Protein AF-A0A7C4J4S9-F1 (afdb_monomer_lite)

Sequence (249 aa):
MKNKILLNIIVLVLIANTGIYSKEQVKQIIPERIYDDNISYGINYGKAYFQLRKFFKVNLTNSGDDEYIAFYYECTKRCYEPNLYNLVRLYRLNKNKINKIYKIDHVCLLDYNESDIDMKLIKELEKYFGAWNGYFYVYDLNGNGVPELFLYDLGGIGGSFGIYEFNKEKDKFEILFDPSQLSNYAKMLIDKEKKAFIIYEPYEPKGNYPAHVLQYAEVEYKWDDKKKRYERKKLRDGLTYEDVEKINK

Secondary structure (DSSP, 8-state):
----------------------HHHHHHHS-SEEEEEEEETTEEEEEEEEEEEEEEEE-SS--SSEEEEEEEEE--TT-S----EEEEEEEEEETTEEEEEEEE------B----HHHHHHHHHHHHHH-S--SSEEEE-SSSSSSPEEEEEEB-SSSBEEEEEEEETTTTEEEEEE-GGG-SSBS-EEEETTTTEEEEEEEE--SSS--TTS-EEEEEEEEEETTTTEEEEEEEEEEE-HHHHHHTT-

Radius of gyration: 20.77 Å; chains: 1; bounding box: 47×78×50 Å

Foldseek 3Di:
DDDDPPPPPPVPPPPPCPPPDDPVLVCVAPDQKDWDFQAAPNDTPDIFIKGWDDKDFDCQPVPPFTKIKTFIFTDDPPDPDRWFRQWIWIFTDDPSHGPDIATDRAGQPTSDPQAPQAVVQQVQCCVPFNDDPPFWGWAPLQPPPRIWIWGWHRPNLAIFIWIWHQDPVVRHIDTQGHSVVADNWLYKAGDSVQSKIWIFGWDDDPDPDDPPFTWTWTWMFGADPVVRHTDIDTPGIDDGSVNVVPPPD

pLDDT: mean 78.39, std 17.96, range [29.48, 95.69]

Structure (mmCIF, N/CA/C/O backbone):
data_AF-A0A7C4J4S9-F1
#
_entry.id   AF-A0A7C4J4S9-F1
#
loop_
_atom_site.group_PDB
_atom_site.id
_atom_site.type_symbol
_atom_site.label_atom_id
_atom_site.label_alt_id
_atom_site.label_comp_id
_atom_site.label_asym_id
_atom_site.label_entity_id
_atom_site.label_seq_id
_atom_site.pdbx_PDB_ins_code
_atom_site.Cartn_x
_atom_site.Cartn_y
_atom_site.Cartn_z
_atom_site.occupancy
_atom_site.B_iso_or_equiv
_atom_site.auth_seq_id
_atom_site.auth_comp_id
_atom_site.auth_asym_id
_atom_site.auth_atom_id
_atom_site.pdbx_PDB_model_num
ATOM 1 N N . MET A 1 1 ? 1.878 -52.754 7.937 1.00 32.66 1 MET A N 1
ATOM 2 C CA . MET A 1 1 ? 2.314 -51.892 6.808 1.00 32.66 1 MET A CA 1
ATOM 3 C C . MET A 1 1 ? 1.130 -51.752 5.864 1.00 32.66 1 MET A C 1
ATOM 5 O O . MET A 1 1 ? 0.618 -52.778 5.469 1.00 32.66 1 MET A O 1
ATOM 9 N N . LYS A 1 2 ? 0.599 -50.594 5.485 1.00 31.12 2 LYS A N 1
ATOM 10 C CA . LYS A 1 2 ? 1.012 -49.196 5.622 1.00 31.12 2 LYS A CA 1
ATOM 11 C C . LYS A 1 2 ? -0.264 -48.340 5.633 1.00 31.12 2 LYS A C 1
ATOM 13 O O . LYS A 1 2 ? -1.184 -48.595 4.865 1.00 31.12 2 LYS A O 1
ATOM 18 N N . ASN A 1 3 ? -0.242 -47.327 6.490 1.00 36.34 3 ASN A N 1
ATOM 19 C CA . ASN A 1 3 ? -1.125 -46.168 6.545 1.00 36.34 3 ASN A CA 1
ATOM 20 C C . ASN A 1 3 ? -1.565 -45.672 5.165 1.00 36.34 3 ASN A C 1
ATOM 22 O O . ASN A 1 3 ? -0.703 -45.370 4.346 1.00 36.34 3 ASN A O 1
ATOM 26 N N . LYS A 1 4 ? -2.865 -45.438 4.989 1.00 30.72 4 LYS A N 1
ATOM 27 C CA . LYS A 1 4 ? -3.382 -44.241 4.311 1.00 30.72 4 LYS A CA 1
ATOM 28 C C . LYS A 1 4 ? -4.694 -43.849 4.983 1.00 30.72 4 LYS A C 1
ATOM 30 O O . LYS A 1 4 ? -5.782 -44.116 4.490 1.00 30.72 4 LYS A O 1
ATOM 35 N N . ILE A 1 5 ? -4.548 -43.224 6.151 1.00 38.16 5 ILE A N 1
ATOM 36 C CA . ILE A 1 5 ? -5.537 -42.282 6.665 1.00 38.16 5 ILE A CA 1
ATOM 37 C C . ILE A 1 5 ? -5.574 -41.171 5.617 1.00 38.16 5 ILE A C 1
ATOM 39 O O . ILE A 1 5 ? -4.667 -40.342 5.547 1.00 38.16 5 ILE A O 1
ATOM 43 N N . LEU A 1 6 ? -6.566 -41.223 4.734 1.00 33.56 6 LEU A N 1
ATOM 44 C CA . LEU A 1 6 ? -6.918 -40.084 3.910 1.00 33.56 6 LEU A CA 1
ATOM 45 C C . LEU A 1 6 ? -7.551 -39.088 4.884 1.00 33.56 6 LEU A C 1
ATOM 47 O O . LEU A 1 6 ? -8.746 -39.143 5.167 1.00 33.56 6 LEU A O 1
ATOM 51 N N . LEU A 1 7 ? -6.704 -38.245 5.481 1.00 32.38 7 LEU A N 1
ATOM 52 C CA . LEU A 1 7 ? -7.124 -36.986 6.073 1.00 32.38 7 LEU A CA 1
ATOM 53 C C . LEU A 1 7 ? -7.743 -36.195 4.917 1.00 32.38 7 LEU A C 1
ATOM 55 O O . LEU A 1 7 ? -7.072 -35.431 4.228 1.00 32.38 7 LEU A O 1
ATOM 59 N N . ASN A 1 8 ? -9.032 -36.418 4.673 1.00 31.27 8 ASN A N 1
ATOM 60 C CA . ASN A 1 8 ? -9.879 -35.397 4.098 1.00 31.27 8 ASN A CA 1
ATOM 61 C C . ASN A 1 8 ? -9.871 -34.267 5.125 1.00 31.27 8 ASN A C 1
ATOM 63 O O . ASN A 1 8 ? -10.720 -34.201 6.012 1.00 31.27 8 ASN A O 1
ATOM 67 N N . ILE A 1 9 ? -8.862 -33.402 5.015 1.00 34.06 9 ILE A N 1
ATOM 68 C CA . ILE A 1 9 ? -8.943 -32.020 5.458 1.00 34.06 9 ILE A CA 1
ATOM 69 C C . ILE A 1 9 ? -10.028 -31.420 4.568 1.00 34.06 9 ILE A C 1
ATOM 71 O O . ILE A 1 9 ? -9.777 -30.770 3.559 1.00 34.06 9 ILE A O 1
ATOM 75 N N . ILE A 1 10 ? -11.277 -31.715 4.929 1.00 29.61 10 ILE A N 1
ATOM 76 C CA . ILE A 1 10 ? -12.353 -30.763 4.778 1.00 29.61 10 ILE A CA 1
ATOM 77 C C . ILE A 1 10 ? -11.798 -29.560 5.521 1.00 29.61 10 ILE A C 1
ATOM 79 O O . ILE A 1 10 ? -11.712 -29.562 6.750 1.00 29.61 10 ILE A O 1
ATOM 83 N N . VAL A 1 11 ? -11.319 -28.580 4.758 1.00 31.52 11 VAL A N 1
ATOM 84 C CA . VAL A 1 11 ? -11.221 -27.208 5.225 1.00 31.52 11 VAL A CA 1
ATOM 85 C C . VAL A 1 11 ? -12.662 -26.844 5.551 1.00 31.52 11 VAL A C 1
ATOM 87 O O . VAL A 1 11 ? -13.399 -26.289 4.742 1.00 31.52 11 VAL A O 1
ATOM 90 N N . LEU A 1 12 ? -13.100 -27.257 6.743 1.00 29.64 12 LEU A N 1
ATOM 91 C CA . LEU A 1 12 ? -14.087 -26.537 7.498 1.00 29.64 12 LEU A CA 1
ATOM 92 C C . LEU A 1 12 ? -13.438 -25.171 7.619 1.00 29.64 12 LEU A C 1
ATOM 94 O O . LEU A 1 12 ? -12.594 -24.929 8.481 1.00 29.64 12 LEU A O 1
ATOM 98 N N . VAL A 1 13 ? -13.809 -24.297 6.687 1.00 33.19 13 VAL A N 1
ATOM 99 C CA . VAL A 1 13 ? -13.977 -22.892 6.984 1.00 33.19 13 VAL A CA 1
ATOM 100 C C . VAL A 1 13 ? -14.897 -22.910 8.194 1.00 33.19 13 VAL A C 1
ATOM 102 O O . VAL A 1 13 ? -16.120 -22.972 8.083 1.00 33.19 13 VAL A O 1
ATOM 105 N N . LEU A 1 14 ? -14.282 -23.003 9.372 1.00 29.48 14 LEU A N 1
ATOM 106 C CA . LEU A 1 14 ? -14.863 -22.552 10.606 1.00 29.48 14 LEU A CA 1
ATOM 107 C C . LEU A 1 14 ? -15.177 -21.100 10.297 1.00 29.48 14 LEU A C 1
ATOM 109 O O . LEU A 1 14 ? -14.334 -20.213 10.417 1.00 29.48 14 LEU A O 1
ATOM 113 N N . ILE A 1 15 ? -16.415 -20.887 9.859 1.00 36.72 15 ILE A N 1
ATOM 114 C CA . ILE A 1 15 ? -17.175 -19.691 10.145 1.00 36.72 15 ILE A CA 1
ATOM 115 C C . ILE A 1 15 ? -17.239 -19.688 11.673 1.00 36.72 15 ILE A C 1
ATOM 117 O O . ILE A 1 15 ? -18.221 -20.084 12.297 1.00 36.72 15 ILE A O 1
ATOM 121 N N . ALA A 1 16 ? -16.105 -19.344 12.292 1.00 31.17 16 ALA A N 1
ATOM 122 C CA . ALA A 1 16 ? -16.097 -18.818 13.625 1.00 31.17 16 ALA A CA 1
ATOM 123 C C . ALA A 1 16 ? -17.114 -17.693 13.562 1.00 31.17 16 ALA A C 1
ATOM 125 O O . ALA A 1 16 ? -17.142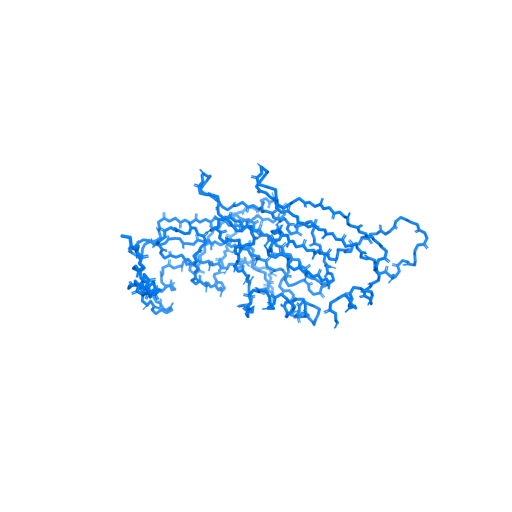 -16.925 12.601 1.00 31.17 16 ALA A O 1
ATOM 126 N N . ASN A 1 17 ? -17.997 -17.708 14.542 1.00 32.06 17 ASN A N 1
ATOM 127 C CA . ASN A 1 17 ? -19.091 -16.790 14.752 1.00 32.06 17 ASN A CA 1
ATOM 128 C C . ASN A 1 17 ? -18.524 -15.362 14.905 1.00 32.06 17 ASN A C 1
ATOM 130 O O . ASN A 1 17 ? -18.502 -14.800 15.995 1.00 32.06 17 ASN A O 1
ATOM 134 N N . THR A 1 18 ? -17.965 -14.793 13.836 1.00 36.94 18 THR A N 1
ATOM 135 C CA . THR A 1 18 ? -17.643 -13.383 13.737 1.00 36.94 18 THR A CA 1
ATOM 136 C C . THR A 1 18 ? -19.002 -12.736 13.775 1.00 36.94 18 THR A C 1
ATOM 138 O O . THR A 1 18 ? -19.803 -12.995 12.874 1.00 36.94 18 THR A O 1
ATOM 141 N N . GLY A 1 19 ? -19.299 -11.982 14.832 1.00 40.31 19 GLY A N 1
ATOM 142 C CA . GLY A 1 19 ? -20.523 -11.199 14.881 1.00 40.31 19 GLY A CA 1
ATOM 143 C C . GLY A 1 19 ? -20.655 -10.491 13.539 1.00 40.31 19 GLY A C 1
ATOM 144 O O . GLY A 1 19 ? -19.786 -9.705 13.161 1.00 40.31 19 GLY A O 1
ATOM 145 N N . ILE A 1 20 ? -21.660 -10.870 12.751 1.00 44.59 20 ILE A N 1
ATOM 146 C CA . ILE A 1 20 ? -21.964 -10.170 11.512 1.00 44.59 20 ILE A CA 1
ATOM 147 C C . ILE A 1 20 ? -22.570 -8.860 11.992 1.00 44.59 20 ILE A C 1
ATOM 149 O O . ILE A 1 20 ? -23.764 -8.774 12.270 1.00 44.59 20 ILE A O 1
ATOM 153 N N . TYR A 1 21 ? -21.711 -7.870 12.224 1.00 59.75 21 TYR A N 1
ATOM 154 C CA . TYR A 1 21 ? -22.162 -6.552 12.623 1.00 59.75 21 TYR A CA 1
ATOM 155 C C . TYR A 1 21 ? -22.887 -5.923 11.450 1.00 59.75 21 TYR A C 1
ATOM 157 O O . TYR A 1 21 ? -22.432 -5.972 10.303 1.00 59.75 21 TYR A O 1
ATOM 165 N N . SER A 1 22 ? -23.992 -5.262 11.765 1.00 58.56 22 SER A N 1
ATOM 166 C CA . SER A 1 22 ? -24.538 -4.277 10.845 1.00 58.56 22 SER A CA 1
ATOM 167 C C . SER A 1 22 ? -23.516 -3.150 10.658 1.00 58.56 22 SER A C 1
ATOM 169 O O . SER A 1 22 ? -22.764 -2.795 11.575 1.00 58.56 22 SER A O 1
ATOM 171 N N . LYS A 1 23 ? -23.482 -2.565 9.461 1.00 64.94 23 LYS A N 1
ATOM 172 C CA . LYS A 1 23 ? -22.622 -1.417 9.140 1.00 64.94 23 LYS A CA 1
ATOM 173 C C . LYS A 1 23 ? -22.847 -0.262 10.127 1.00 64.94 23 LYS A C 1
ATOM 175 O O . LYS A 1 23 ? -21.924 0.491 10.423 1.00 64.94 23 LYS A O 1
ATOM 180 N N . GLU A 1 24 ? -24.061 -0.154 10.654 1.00 70.38 24 GLU A N 1
ATOM 181 C CA . GLU A 1 24 ? -24.523 0.823 11.634 1.00 70.38 24 GLU A CA 1
ATOM 182 C C . GLU A 1 24 ? -23.843 0.645 12.998 1.00 70.38 24 GLU A C 1
ATOM 184 O O . GLU A 1 24 ? -23.406 1.629 13.588 1.00 70.38 24 GLU A O 1
ATOM 189 N N . GLN A 1 25 ? -23.682 -0.590 13.481 1.00 66.31 25 GLN A N 1
ATOM 190 C CA . GLN A 1 25 ? -22.991 -0.861 14.748 1.00 66.31 25 GLN A CA 1
ATOM 191 C C . GLN A 1 25 ? -21.495 -0.553 14.659 1.00 66.31 25 GLN A C 1
ATOM 193 O O . GLN A 1 25 ? -20.928 0.028 15.580 1.00 66.31 25 GLN A O 1
ATOM 198 N N . VAL A 1 26 ? -20.850 -0.884 13.537 1.00 67.44 26 VAL A N 1
ATOM 199 C CA . VAL A 1 26 ? -19.421 -0.582 13.349 1.00 67.44 26 VAL A CA 1
ATOM 200 C C . VAL A 1 26 ? -19.182 0.927 13.279 1.00 67.44 26 VAL A C 1
ATOM 202 O O . VAL A 1 26 ? -18.228 1.417 13.880 1.00 67.44 26 VAL A O 1
ATOM 205 N N . LYS A 1 27 ? -20.079 1.680 12.626 1.00 69.31 27 LYS A N 1
ATOM 206 C CA . LYS A 1 27 ? -20.037 3.153 12.603 1.00 69.31 27 LYS A CA 1
ATOM 207 C C . LYS A 1 27 ? -20.113 3.784 13.994 1.00 69.31 27 LYS A C 1
ATOM 209 O O . LYS A 1 27 ? -19.555 4.851 14.194 1.00 69.31 27 LYS A O 1
ATOM 214 N N . GLN A 1 28 ? -20.788 3.144 14.948 1.00 72.94 28 GLN A N 1
ATOM 215 C CA . GLN A 1 28 ? -20.844 3.640 16.326 1.00 72.94 28 GLN A CA 1
ATOM 216 C C . GLN A 1 28 ? -19.532 3.411 17.089 1.00 72.94 28 GLN A C 1
ATOM 218 O O . GLN A 1 28 ? -19.270 4.111 18.063 1.00 72.94 28 GLN A O 1
ATOM 223 N N . ILE A 1 29 ? -18.717 2.437 16.668 1.00 83.69 29 ILE A N 1
ATOM 224 C CA . ILE A 1 29 ? -17.452 2.100 17.332 1.00 83.69 29 ILE A CA 1
ATOM 225 C C . ILE A 1 29 ? -16.281 2.857 16.701 1.00 83.69 29 ILE A C 1
ATOM 227 O O . ILE A 1 29 ? -15.455 3.413 17.424 1.00 83.69 29 ILE A O 1
ATOM 231 N N . ILE A 1 30 ? -16.191 2.881 15.368 1.00 89.25 30 ILE A N 1
ATOM 232 C CA . ILE A 1 30 ? -15.138 3.615 14.657 1.00 89.25 30 ILE A CA 1
ATOM 233 C C . ILE A 1 30 ? -15.458 5.112 14.736 1.00 89.25 30 ILE A C 1
ATOM 235 O O . ILE A 1 30 ? -16.516 5.519 14.259 1.00 89.25 30 ILE A O 1
ATOM 239 N N . PRO A 1 31 ? -14.564 5.953 15.288 1.00 90.12 31 PRO A N 1
ATOM 240 C CA . PRO A 1 31 ? -14.841 7.375 15.420 1.00 90.12 31 PRO A CA 1
ATOM 241 C C . PRO A 1 31 ? -15.090 8.015 14.055 1.00 90.12 31 PRO A C 1
ATOM 243 O O . PRO A 1 31 ? -14.226 7.969 13.179 1.00 90.12 31 PRO A O 1
ATOM 246 N N . GLU A 1 32 ? -16.234 8.676 13.884 1.00 89.94 32 GLU A N 1
ATOM 247 C CA . GLU A 1 32 ? -16.518 9.450 12.666 1.00 89.94 32 GLU A CA 1
ATOM 248 C C . GLU A 1 32 ? -15.603 10.676 12.530 1.00 89.94 32 GLU A C 1
ATOM 250 O O . GLU A 1 32 ? -15.471 11.255 11.453 1.00 89.94 32 GLU A O 1
ATOM 255 N N . ARG A 1 33 ? -15.005 11.106 13.645 1.00 89.88 33 ARG A N 1
ATOM 256 C CA . ARG A 1 33 ? -14.302 12.376 13.808 1.00 89.88 33 ARG A CA 1
ATOM 257 C C . ARG A 1 33 ? -13.142 12.204 14.778 1.00 89.88 33 ARG A C 1
ATOM 259 O O . ARG A 1 33 ? -13.353 11.687 15.874 1.00 89.88 33 ARG A O 1
ATOM 266 N N . ILE A 1 34 ? -11.952 12.662 14.402 1.00 89.19 34 ILE A N 1
ATOM 267 C CA . ILE A 1 34 ? -10.750 12.595 15.246 1.00 89.19 34 ILE A CA 1
ATOM 268 C C . ILE A 1 34 ? -9.920 13.878 15.145 1.00 89.19 34 ILE A C 1
ATOM 270 O O . ILE A 1 34 ? -9.998 14.609 14.159 1.00 89.19 34 ILE A O 1
ATOM 274 N N . TYR A 1 35 ? -9.115 14.133 16.175 1.00 86.62 35 TYR A N 1
ATOM 275 C CA . TYR A 1 35 ? -8.048 15.131 16.153 1.00 86.62 35 TYR A CA 1
ATOM 276 C C . TYR A 1 35 ? -6.711 14.408 16.210 1.00 86.62 35 TYR A C 1
ATOM 278 O O . TYR A 1 35 ? -6.498 13.583 17.099 1.00 86.62 35 TYR A O 1
ATOM 286 N N . ASP A 1 36 ? -5.816 14.719 15.283 1.00 85.56 36 ASP A N 1
ATOM 287 C CA . ASP A 1 36 ? -4.518 14.055 15.188 1.00 85.56 36 ASP A CA 1
ATOM 288 C C . ASP A 1 36 ? -3.449 15.015 14.661 1.00 85.56 36 ASP A C 1
ATOM 290 O O . ASP A 1 36 ? -3.761 16.133 14.249 1.00 85.56 36 ASP A O 1
ATOM 294 N N . ASP A 1 37 ? -2.185 14.603 14.719 1.00 78.62 37 ASP A N 1
ATOM 295 C CA . ASP A 1 37 ? -1.102 15.351 14.086 1.00 78.62 37 ASP A CA 1
ATOM 296 C C . ASP A 1 37 ? -1.271 15.312 12.565 1.00 78.62 37 ASP A C 1
ATOM 298 O O . ASP A 1 37 ? -1.356 14.238 11.960 1.00 78.62 37 ASP A O 1
ATOM 302 N N . ASN A 1 38 ? -1.296 16.493 11.952 1.00 72.69 38 ASN A N 1
ATOM 303 C CA . ASN A 1 38 ? -1.203 16.651 10.515 1.00 72.69 38 ASN A CA 1
ATOM 304 C C . ASN A 1 38 ? 0.255 16.483 10.108 1.00 72.69 38 ASN A C 1
ATOM 306 O O . ASN A 1 38 ? 1.065 17.399 10.255 1.00 72.69 38 ASN A O 1
ATOM 310 N N . ILE A 1 39 ? 0.583 15.287 9.631 1.00 68.44 39 ILE A N 1
ATOM 311 C CA . ILE A 1 39 ? 1.908 14.981 9.114 1.00 68.44 39 ILE A CA 1
ATOM 312 C C . ILE A 1 39 ? 1.796 14.802 7.608 1.00 68.44 39 ILE A C 1
ATOM 314 O O . ILE A 1 39 ? 1.148 13.866 7.150 1.00 68.44 39 ILE A O 1
ATOM 318 N N . SER A 1 40 ? 2.470 15.669 6.859 1.00 63.38 40 SER A N 1
ATOM 319 C CA . SER A 1 40 ? 2.596 15.562 5.407 1.00 63.38 40 SER A CA 1
ATOM 320 C C . SER A 1 40 ? 4.074 15.627 5.037 1.00 63.38 40 SER A C 1
ATOM 322 O O . SER A 1 40 ? 4.807 16.464 5.561 1.00 63.38 40 SER A O 1
ATOM 324 N N . TYR A 1 41 ? 4.546 14.685 4.216 1.00 58.88 41 TYR A N 1
ATOM 325 C CA . TYR A 1 41 ? 5.967 14.527 3.856 1.00 58.88 41 TYR A CA 1
ATOM 326 C C . TYR A 1 41 ? 6.930 14.475 5.060 1.00 58.88 41 TYR A C 1
ATOM 328 O O . TYR A 1 41 ? 8.037 15.008 5.018 1.00 58.88 41 TYR A O 1
ATOM 336 N N . GLY A 1 42 ? 6.499 13.872 6.174 1.00 60.62 42 GLY A N 1
ATOM 337 C CA . GLY A 1 42 ? 7.288 13.819 7.412 1.00 60.62 42 GLY A CA 1
ATOM 338 C C . GLY A 1 42 ? 7.360 15.141 8.192 1.00 60.62 42 GLY A C 1
ATOM 339 O O . GLY A 1 42 ? 8.021 15.198 9.227 1.00 60.62 42 GLY A O 1
ATOM 340 N N . ILE A 1 43 ? 6.661 16.187 7.746 1.00 61.72 43 ILE A N 1
ATOM 341 C CA . ILE A 1 43 ? 6.578 17.490 8.412 1.00 61.72 43 ILE A CA 1
ATOM 342 C C . ILE A 1 43 ? 5.293 17.545 9.239 1.00 61.72 43 ILE A C 1
ATOM 344 O O . ILE A 1 43 ? 4.208 17.304 8.718 1.00 61.72 43 ILE A O 1
ATOM 348 N N . ASN A 1 44 ? 5.410 17.874 10.529 1.00 71.50 44 ASN A N 1
ATOM 349 C CA . ASN A 1 44 ? 4.265 18.069 11.419 1.00 71.50 44 ASN A CA 1
ATOM 350 C C . ASN A 1 44 ? 3.766 19.523 11.338 1.00 71.50 44 ASN A C 1
ATOM 352 O O . ASN A 1 44 ? 4.450 20.444 11.783 1.00 71.50 44 ASN A O 1
ATOM 356 N N . TYR A 1 45 ? 2.562 19.714 10.804 1.00 71.00 45 TYR A N 1
ATOM 357 C CA . TYR A 1 45 ? 1.877 21.005 10.684 1.00 71.00 45 TYR A CA 1
ATOM 358 C C . TYR A 1 45 ? 0.996 21.340 11.903 1.00 71.00 45 TYR A C 1
ATOM 360 O O . TYR A 1 45 ? 0.267 22.332 11.900 1.00 71.00 45 TYR A O 1
ATOM 368 N N . GLY A 1 46 ? 1.072 20.536 12.966 1.00 77.31 46 GLY A N 1
ATOM 369 C CA . GLY A 1 46 ? 0.303 20.676 14.197 1.00 77.31 46 GLY A CA 1
ATOM 370 C C . GLY A 1 46 ? -0.922 19.765 14.234 1.00 77.31 46 GLY A C 1
ATOM 371 O O . GLY A 1 46 ? -1.040 18.814 13.468 1.00 77.31 46 GLY A O 1
ATOM 372 N N . LYS A 1 47 ? -1.853 20.041 15.153 1.00 82.94 47 LYS A N 1
ATOM 373 C CA . LYS A 1 47 ? -3.098 19.272 15.262 1.00 82.94 47 LYS A CA 1
ATOM 374 C C . LYS A 1 47 ? -4.095 19.708 14.195 1.00 82.94 47 LYS A C 1
ATOM 376 O O . LYS A 1 47 ? -4.431 20.888 14.112 1.00 82.94 47 LYS A O 1
ATOM 381 N N . ALA A 1 48 ? -4.628 18.743 13.457 1.00 81.06 48 ALA A N 1
ATOM 382 C CA . ALA A 1 48 ? -5.736 18.946 12.540 1.00 81.06 48 ALA A CA 1
ATOM 383 C C . ALA A 1 48 ? -6.941 18.091 12.920 1.00 81.06 48 ALA A C 1
ATOM 385 O O . ALA A 1 48 ? -6.876 17.158 13.727 1.00 81.06 48 ALA A O 1
ATOM 386 N N . TYR A 1 49 ? -8.069 18.476 12.342 1.00 85.75 49 TYR A N 1
ATOM 387 C CA . TYR A 1 49 ? -9.339 17.799 12.485 1.00 85.75 49 TYR A CA 1
ATOM 388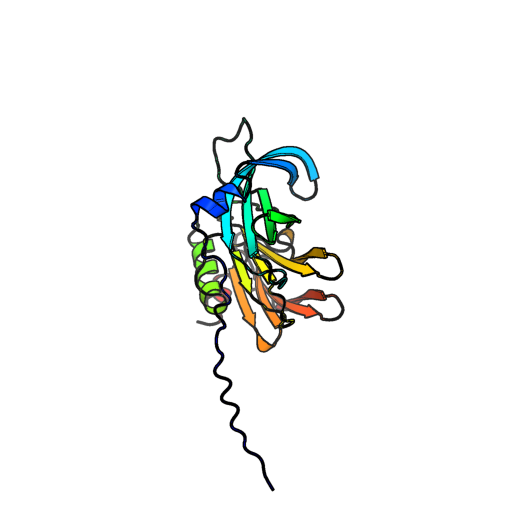 C C . TYR A 1 49 ? -9.567 16.909 11.265 1.00 85.75 49 TYR A C 1
ATOM 390 O O . TYR A 1 49 ? -9.407 17.369 10.134 1.00 85.75 49 TYR A O 1
ATOM 398 N N . PHE A 1 50 ? -9.951 15.655 11.492 1.00 86.19 50 PHE A N 1
ATOM 399 C CA . PHE A 1 50 ? -10.181 14.687 10.430 1.00 86.19 50 PHE A CA 1
ATOM 400 C C . PHE A 1 50 ? -11.554 14.029 10.546 1.00 86.19 50 PHE A C 1
ATOM 402 O O . PHE A 1 50 ? -12.034 13.739 11.648 1.00 86.19 50 PHE A O 1
ATOM 409 N N . GLN A 1 51 ? -12.162 13.739 9.397 1.00 87.25 51 GLN A N 1
ATOM 410 C CA . GLN A 1 51 ? -13.459 13.078 9.298 1.00 87.25 51 GLN A CA 1
ATOM 411 C C . GLN A 1 51 ? -13.344 11.753 8.540 1.00 87.25 51 GLN A C 1
ATOM 413 O O . GLN A 1 51 ? -12.619 11.631 7.553 1.00 87.25 51 GLN A O 1
ATOM 418 N N . LEU A 1 52 ? -14.051 10.738 9.035 1.00 87.44 52 LEU A N 1
ATOM 419 C CA . LEU A 1 52 ? -14.080 9.402 8.454 1.00 87.44 52 LEU A CA 1
ATOM 420 C C . LEU A 1 52 ? -14.754 9.443 7.080 1.00 87.44 52 LEU A C 1
ATOM 422 O O . LEU A 1 52 ? -15.905 9.863 6.958 1.00 87.44 52 LEU A O 1
ATOM 426 N N . ARG A 1 53 ? -14.058 8.949 6.054 1.00 84.56 53 ARG A N 1
ATOM 427 C CA . ARG A 1 53 ? -14.596 8.799 4.694 1.00 84.56 53 ARG A CA 1
ATOM 428 C C . ARG A 1 53 ? -15.089 7.383 4.443 1.00 84.56 53 ARG A C 1
ATOM 430 O O . ARG A 1 53 ? -16.199 7.171 3.955 1.00 84.56 53 ARG A O 1
ATOM 437 N N . LYS A 1 54 ? -14.253 6.401 4.772 1.00 86.38 54 LYS A N 1
ATOM 438 C CA . LYS A 1 54 ? -14.513 4.990 4.493 1.00 86.38 54 LYS A CA 1
ATOM 439 C C . LYS A 1 54 ? -13.800 4.107 5.503 1.00 86.38 54 LYS A C 1
ATOM 441 O O . LYS A 1 54 ? -12.751 4.471 6.021 1.00 86.38 54 LYS A O 1
ATOM 446 N N . PHE A 1 55 ? -14.363 2.935 5.754 1.00 90.56 55 PHE A N 1
ATOM 447 C CA . PHE A 1 55 ? -13.698 1.880 6.499 1.00 90.56 55 PHE A CA 1
ATOM 448 C C . PHE A 1 55 ? -14.030 0.517 5.900 1.00 90.56 55 PHE A C 1
ATOM 450 O O . PHE A 1 55 ? -15.065 0.351 5.245 1.00 90.56 55 PHE A O 1
ATOM 457 N N . PHE A 1 56 ? -13.155 -0.448 6.154 1.00 89.69 56 PHE A N 1
ATOM 458 C CA . PHE A 1 56 ? -13.258 -1.814 5.660 1.00 89.69 56 PHE A CA 1
ATOM 459 C C . PHE A 1 56 ? -12.862 -2.787 6.761 1.00 89.69 56 PHE A C 1
ATOM 461 O O . PHE A 1 56 ? -11.921 -2.522 7.508 1.00 89.69 56 PHE A O 1
ATOM 468 N N . LYS A 1 57 ? -13.569 -3.917 6.853 1.00 91.94 57 LYS A N 1
ATOM 469 C CA . LYS A 1 57 ? -13.132 -5.034 7.693 1.00 91.94 57 LYS A CA 1
ATOM 470 C C . LYS A 1 57 ? -11.933 -5.701 7.022 1.00 91.94 57 LYS A C 1
ATOM 472 O O . LYS A 1 57 ? -11.991 -5.984 5.828 1.00 91.94 57 LYS A O 1
ATOM 477 N N . VAL A 1 58 ? -10.869 -5.929 7.778 1.00 91.88 58 VAL A N 1
ATOM 478 C CA . VAL A 1 58 ? -9.610 -6.511 7.296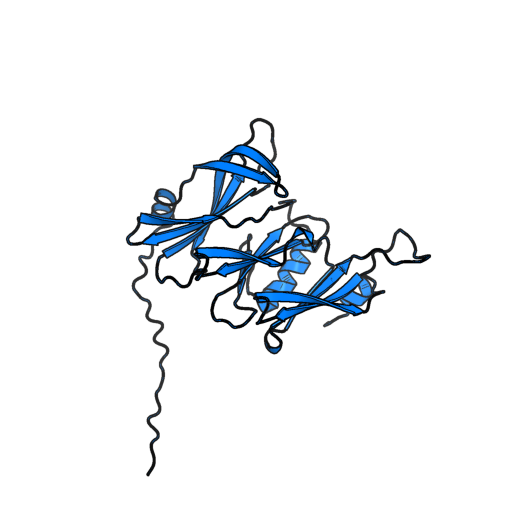 1.00 91.88 58 VAL A CA 1
ATOM 479 C C . VAL A 1 58 ? -9.070 -7.514 8.317 1.00 91.88 58 VAL A C 1
ATOM 481 O O . VAL A 1 58 ? -9.674 -7.724 9.366 1.00 91.88 58 VAL A O 1
ATOM 484 N N . ASN A 1 59 ? -7.948 -8.153 7.998 1.00 92.00 59 ASN A N 1
ATOM 485 C CA . ASN A 1 59 ? -7.155 -8.943 8.935 1.00 92.00 59 ASN A CA 1
ATOM 486 C C . ASN A 1 59 ? -5.674 -8.754 8.575 1.00 92.00 59 ASN A C 1
ATOM 488 O O . ASN A 1 59 ? -5.121 -9.527 7.799 1.00 92.00 59 ASN A O 1
ATOM 492 N N . LEU A 1 60 ? -5.078 -7.662 9.055 1.00 93.94 60 LEU A N 1
ATOM 493 C CA . LEU A 1 60 ? -3.701 -7.271 8.737 1.00 93.94 60 LEU A CA 1
ATOM 494 C C . LEU A 1 60 ? -2.714 -7.708 9.820 1.00 93.94 60 LEU A C 1
ATOM 496 O O . LEU A 1 60 ? -1.546 -7.933 9.521 1.00 93.94 60 LEU A O 1
ATOM 500 N N . THR A 1 61 ? -3.159 -7.830 11.075 1.00 92.25 61 THR A N 1
ATOM 501 C CA . THR A 1 61 ? -2.267 -8.211 12.185 1.00 92.25 61 THR A CA 1
ATOM 502 C C . THR A 1 61 ? -2.346 -9.691 12.559 1.00 92.25 61 THR A C 1
ATOM 504 O O . THR A 1 61 ? -1.557 -10.147 13.389 1.00 92.25 61 THR A O 1
ATOM 507 N N . ASN A 1 62 ? -3.275 -10.455 11.960 1.00 87.94 62 ASN A N 1
ATOM 508 C CA . ASN A 1 62 ? -3.541 -11.862 12.295 1.00 87.94 62 ASN A CA 1
ATOM 509 C C . ASN A 1 62 ? -3.765 -12.082 13.800 1.00 87.94 62 ASN A C 1
ATOM 511 O O . ASN A 1 62 ? -3.367 -13.098 14.374 1.00 87.94 62 ASN A O 1
ATOM 515 N N . SER A 1 63 ? -4.386 -11.104 14.459 1.00 88.69 63 SER A N 1
ATOM 516 C CA . SER A 1 63 ? -4.579 -11.111 15.911 1.00 88.69 63 SER A CA 1
ATOM 517 C C . SER A 1 63 ? -5.716 -12.024 16.373 1.00 88.69 63 SER A C 1
ATOM 519 O O . SER A 1 63 ? -5.744 -12.425 17.535 1.00 88.69 63 SER A O 1
ATOM 521 N N . GLY A 1 64 ? -6.655 -12.342 15.477 1.00 88.69 64 GLY A N 1
ATOM 522 C CA . GLY A 1 64 ? -7.917 -13.009 15.809 1.00 88.69 64 GLY A CA 1
ATOM 523 C C . GLY A 1 64 ? -8.986 -12.071 16.387 1.00 88.69 64 GLY A C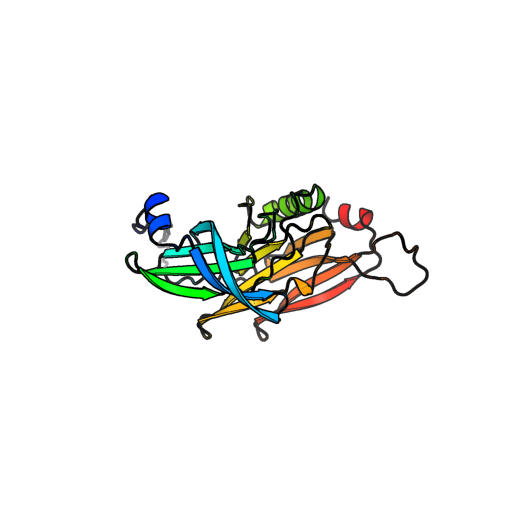 1
ATOM 524 O O . GLY A 1 64 ? -10.124 -12.501 16.565 1.00 88.69 64 GLY A O 1
ATOM 525 N N . ASP A 1 65 ? -8.643 -10.806 16.651 1.00 91.69 65 ASP A N 1
ATOM 526 C CA . ASP A 1 65 ? -9.599 -9.743 16.963 1.00 91.69 65 ASP A CA 1
ATOM 527 C C . ASP A 1 65 ? -10.268 -9.229 15.668 1.00 91.69 65 ASP A C 1
ATOM 529 O O . ASP A 1 65 ? -9.782 -9.453 14.557 1.00 91.69 65 ASP A O 1
ATOM 533 N N . ASP A 1 66 ? -11.379 -8.497 15.800 1.00 92.62 66 ASP A N 1
ATOM 534 C CA . ASP A 1 66 ? -11.959 -7.785 14.660 1.00 92.62 66 ASP A CA 1
ATOM 535 C C . ASP A 1 66 ? -11.079 -6.574 14.308 1.00 92.62 66 ASP A C 1
ATOM 537 O O . ASP A 1 66 ? -10.790 -5.732 15.163 1.00 92.62 66 ASP A O 1
ATOM 541 N N . GLU A 1 67 ? -10.686 -6.449 13.041 1.00 94.06 67 GLU A N 1
ATOM 542 C CA . GLU A 1 67 ? -9.840 -5.354 12.562 1.00 94.06 67 GLU A CA 1
ATOM 543 C C . GLU A 1 67 ? -10.548 -4.535 11.479 1.00 94.06 67 GLU A C 1
ATOM 545 O O . GLU A 1 67 ? -11.161 -5.076 10.553 1.00 94.06 67 GLU A O 1
ATOM 550 N N . TYR A 1 68 ? -10.445 -3.210 11.586 1.00 93.81 68 TYR A N 1
ATOM 551 C CA . TYR A 1 68 ? -11.009 -2.278 10.617 1.00 93.81 68 TYR A CA 1
ATOM 552 C C . TYR A 1 68 ? -9.986 -1.232 10.209 1.00 93.81 68 TYR A C 1
ATOM 554 O O . TYR A 1 68 ? -9.513 -0.460 11.044 1.00 93.81 68 TYR A O 1
ATOM 562 N N . ILE A 1 69 ? -9.674 -1.180 8.916 1.00 92.81 69 ILE A N 1
ATOM 563 C CA . ILE A 1 69 ? -8.900 -0.081 8.345 1.00 92.81 69 ILE A CA 1
ATOM 564 C C . ILE A 1 69 ? -9.852 1.065 8.019 1.00 92.81 69 ILE A C 1
ATOM 566 O O . ILE A 1 69 ? -10.924 0.851 7.450 1.00 92.81 69 ILE A O 1
ATOM 570 N N . ALA A 1 70 ? -9.480 2.273 8.412 1.00 91.88 70 ALA A N 1
ATOM 571 C CA . ALA A 1 70 ? -10.287 3.472 8.302 1.00 91.88 70 ALA A CA 1
ATOM 572 C C . ALA A 1 70 ? -9.479 4.597 7.652 1.00 91.88 70 ALA A C 1
ATOM 574 O O . ALA A 1 70 ? -8.324 4.846 8.009 1.00 91.88 70 ALA A O 1
ATOM 575 N N . PHE A 1 71 ? -10.129 5.273 6.712 1.00 88.06 71 PHE A N 1
ATOM 576 C CA . PHE A 1 71 ? -9.581 6.338 5.887 1.00 88.06 71 PHE A CA 1
ATOM 577 C C . PHE A 1 71 ? -10.237 7.650 6.282 1.00 88.06 71 PHE A C 1
ATOM 579 O O . PHE A 1 71 ? -11.464 7.794 6.197 1.00 88.06 71 PHE A O 1
ATOM 586 N N . TYR A 1 72 ? -9.414 8.600 6.705 1.00 85.75 72 TYR A N 1
ATOM 587 C CA . TYR A 1 72 ? -9.845 9.909 7.159 1.00 85.75 72 TYR A CA 1
ATOM 588 C C . TYR A 1 72 ? -9.295 11.003 6.251 1.00 85.75 72 TYR A C 1
ATOM 590 O O . TYR A 1 72 ? -8.130 10.964 5.853 1.00 85.75 72 TYR A O 1
ATOM 598 N N . TYR A 1 73 ? -10.123 12.003 5.971 1.00 81.50 73 TYR A N 1
ATOM 599 C CA . TYR A 1 73 ? -9.708 13.214 5.270 1.00 81.50 73 TYR A CA 1
ATOM 600 C C . TYR A 1 73 ? -9.545 14.366 6.249 1.00 81.50 73 TYR A C 1
ATOM 602 O O . TYR A 1 73 ? -10.256 14.447 7.254 1.00 81.50 73 TYR A O 1
ATOM 610 N N . GLU A 1 74 ? -8.596 15.250 5.960 1.00 79.25 74 GLU A N 1
ATOM 611 C CA . GLU A 1 74 ? -8.399 16.457 6.750 1.00 79.25 74 GLU A CA 1
ATOM 612 C C . GLU A 1 74 ? -9.494 17.479 6.431 1.00 79.25 74 GLU A C 1
ATOM 614 O O . GLU A 1 74 ? -9.762 17.812 5.278 1.00 79.25 74 GLU A O 1
ATOM 619 N N . CYS A 1 75 ? -10.125 18.009 7.469 1.00 76.06 75 CYS A N 1
ATOM 620 C CA . CYS A 1 75 ? -11.135 19.046 7.357 1.00 76.06 75 CYS A CA 1
ATOM 621 C C . CYS A 1 75 ? -10.493 20.412 7.629 1.00 76.06 75 CYS A C 1
ATOM 623 O O . CYS A 1 75 ? -10.429 20.861 8.776 1.00 76.06 75 CYS A O 1
ATOM 625 N N . THR A 1 76 ? -10.032 21.103 6.585 1.00 68.88 76 THR A N 1
ATOM 626 C CA . THR A 1 76 ? -9.544 22.485 6.717 1.00 68.88 76 THR A CA 1
ATOM 627 C C . THR A 1 76 ? -10.654 23.496 6.406 1.00 68.88 76 THR A C 1
ATOM 629 O O . THR A 1 76 ? -11.548 23.246 5.601 1.00 68.88 76 THR A O 1
ATOM 632 N N . LYS A 1 77 ? -10.594 24.692 7.012 1.00 53.09 77 LYS A N 1
ATOM 633 C CA . LYS A 1 77 ? -11.541 25.798 6.739 1.00 53.09 77 LYS A CA 1
ATOM 634 C C . LYS A 1 77 ? -11.434 26.380 5.315 1.00 53.09 77 LYS A C 1
ATOM 636 O O . LYS A 1 77 ? -12.234 27.246 4.977 1.00 53.09 77 LYS A O 1
ATOM 641 N N . ARG A 1 78 ? -10.422 25.993 4.522 1.00 50.69 78 ARG A N 1
ATOM 642 C CA . ARG A 1 78 ? -10.076 26.629 3.235 1.00 50.69 78 ARG A CA 1
ATOM 643 C C . ARG A 1 78 ? -10.289 25.750 1.999 1.00 50.69 78 ARG A C 1
ATOM 645 O O . ARG A 1 78 ? -10.235 26.293 0.902 1.00 50.69 78 ARG A O 1
ATOM 652 N N . CYS A 1 79 ? -10.539 24.450 2.135 1.00 47.44 79 CYS A N 1
ATOM 653 C CA . CYS A 1 79 ? -10.622 23.568 0.972 1.00 47.44 79 CYS A CA 1
ATOM 654 C C . CYS A 1 79 ? -12.077 23.333 0.552 1.00 47.44 79 CYS A C 1
ATOM 656 O O . CYS A 1 79 ? -12.846 22.691 1.261 1.00 47.44 79 CYS A O 1
ATOM 658 N N . TYR A 1 80 ? -12.419 23.830 -0.636 1.00 44.06 80 TYR A N 1
ATOM 659 C CA . TYR A 1 80 ? -13.617 23.457 -1.393 1.00 44.06 80 TYR A CA 1
ATOM 660 C C . TYR A 1 80 ? -13.492 22.071 -2.062 1.00 44.06 80 TYR A C 1
ATOM 662 O O . TYR A 1 80 ? -14.382 21.683 -2.810 1.00 44.06 80 TYR A O 1
ATOM 670 N N . GLU A 1 81 ? -12.433 21.301 -1.785 1.00 49.38 81 GLU A N 1
ATOM 671 C CA . GLU A 1 81 ? -12.188 20.003 -2.423 1.00 49.38 81 GLU A CA 1
ATOM 672 C C . GLU A 1 81 ? -11.950 18.898 -1.370 1.00 49.38 81 GLU A C 1
ATOM 674 O O . GLU A 1 81 ? -10.905 18.876 -0.718 1.00 49.38 81 GLU A O 1
ATOM 679 N N . PRO A 1 82 ? -12.922 17.988 -1.159 1.00 46.19 82 PRO A N 1
ATOM 680 C CA . PRO A 1 82 ? -12.903 16.931 -0.138 1.00 46.19 82 PRO A CA 1
ATOM 681 C C . PRO A 1 82 ? -12.056 15.694 -0.516 1.00 46.19 82 PRO A C 1
ATOM 683 O O . PRO A 1 82 ? -12.287 14.593 -0.010 1.00 46.19 82 PRO A O 1
ATOM 686 N N . ASN A 1 83 ? -11.069 15.853 -1.396 1.00 50.06 83 ASN A N 1
ATOM 687 C CA . ASN A 1 83 ? -10.494 14.748 -2.163 1.00 50.06 83 ASN A CA 1
ATOM 688 C C . ASN A 1 83 ? -9.063 14.388 -1.731 1.00 50.06 83 ASN A C 1
ATOM 690 O O . ASN A 1 83 ? -8.212 14.160 -2.569 1.00 50.06 83 ASN A O 1
ATOM 694 N N . LEU A 1 84 ? -8.738 14.363 -0.440 1.00 55.59 84 LEU A N 1
ATOM 695 C CA . LEU A 1 84 ? -7.471 13.774 0.023 1.00 55.59 84 LEU A CA 1
ATOM 696 C C . LEU A 1 84 ? -7.730 13.049 1.341 1.00 55.59 84 LEU A C 1
ATOM 698 O O . LEU A 1 84 ? -8.174 13.674 2.307 1.00 55.59 84 LEU A O 1
ATOM 702 N N . TYR A 1 85 ? -7.504 11.732 1.405 1.00 56.41 85 TYR A N 1
ATOM 703 C CA . TYR A 1 85 ? -7.399 11.078 2.707 1.00 56.41 85 TYR A CA 1
ATOM 704 C C . TYR A 1 85 ? -5.965 11.249 3.206 1.00 56.41 85 TYR A C 1
ATOM 706 O O . TYR A 1 85 ? -5.018 10.737 2.631 1.00 56.41 85 TYR A O 1
ATOM 714 N N . ASN A 1 86 ? -5.798 11.982 4.297 1.00 67.88 86 ASN A N 1
ATOM 715 C CA . ASN A 1 86 ? -4.471 12.306 4.823 1.00 67.88 86 ASN A CA 1
ATOM 716 C C . ASN A 1 86 ? -4.061 11.355 5.952 1.00 67.88 86 ASN A C 1
ATOM 718 O O . ASN A 1 86 ? -2.949 11.439 6.467 1.00 67.88 86 ASN A O 1
ATOM 722 N N . LEU A 1 87 ? -4.972 10.479 6.392 1.00 82.62 87 LEU A N 1
ATOM 723 C CA . LEU A 1 87 ? -4.736 9.655 7.564 1.00 82.62 87 LEU A CA 1
ATOM 724 C C . LEU A 1 87 ? -5.402 8.286 7.454 1.00 82.62 87 LEU A C 1
ATOM 726 O O . LEU A 1 87 ? -6.623 8.167 7.332 1.00 82.62 87 LEU A O 1
ATOM 730 N N . VAL A 1 88 ? -4.579 7.248 7.580 1.00 89.06 88 VAL A N 1
ATOM 731 C CA . VAL A 1 88 ? -5.013 5.852 7.618 1.00 89.06 88 VAL A CA 1
ATOM 732 C C . VAL A 1 88 ? -4.788 5.289 9.023 1.00 89.06 88 VAL A C 1
ATOM 734 O O . VAL A 1 88 ? -3.753 5.511 9.671 1.00 89.06 88 VAL A O 1
ATOM 737 N N . ARG A 1 89 ? -5.803 4.596 9.540 1.00 92.75 89 ARG A N 1
ATOM 738 C CA . ARG A 1 89 ? -5.806 3.986 10.875 1.00 92.75 89 ARG A CA 1
ATOM 739 C C . ARG A 1 89 ? -6.285 2.549 10.785 1.00 92.75 89 ARG A C 1
ATOM 741 O O . ARG A 1 89 ? -7.258 2.276 10.092 1.00 92.75 89 ARG A O 1
ATOM 748 N N . LEU A 1 90 ? -5.656 1.655 11.539 1.00 95.25 90 LEU A N 1
ATOM 749 C CA . LEU A 1 90 ? -6.215 0.339 11.826 1.00 95.25 90 LEU A CA 1
ATOM 750 C C . LEU A 1 90 ? -6.756 0.330 13.255 1.00 95.25 90 LEU A C 1
ATOM 752 O O . LEU A 1 90 ? -6.005 0.539 14.209 1.00 95.25 90 LEU A O 1
ATOM 756 N N . TYR A 1 91 ? -8.048 0.065 13.401 1.00 95.38 91 TYR A N 1
ATOM 757 C CA . TYR A 1 91 ? -8.699 -0.167 14.683 1.00 95.38 91 TYR A CA 1
ATOM 758 C C . TYR A 1 91 ? -8.788 -1.665 14.937 1.00 95.38 91 TYR A C 1
ATOM 760 O O . TYR A 1 91 ? -9.381 -2.387 14.136 1.00 95.38 91 TYR A O 1
ATOM 768 N N . ARG A 1 92 ? -8.241 -2.120 16.065 1.00 94.81 92 ARG A N 1
ATOM 769 C CA . ARG A 1 92 ? -8.419 -3.491 16.548 1.00 94.81 92 ARG A CA 1
ATOM 770 C C . ARG A 1 92 ? -9.420 -3.508 17.694 1.00 94.81 92 ARG A C 1
ATOM 772 O O . ARG A 1 92 ? -9.331 -2.704 18.629 1.00 94.81 92 ARG A O 1
ATOM 779 N N . LEU A 1 93 ? -10.398 -4.398 17.593 1.00 92.81 93 LEU A N 1
ATOM 780 C CA . LEU A 1 93 ? -11.537 -4.483 18.491 1.00 92.81 93 LEU A CA 1
ATOM 781 C C . LEU A 1 93 ? -11.578 -5.855 19.155 1.00 92.81 93 LEU A C 1
ATOM 783 O O . LEU A 1 93 ? -11.675 -6.882 18.490 1.00 92.81 93 LEU A O 1
ATOM 787 N N . ASN A 1 94 ? -11.621 -5.858 20.484 1.00 89.56 94 ASN A N 1
ATOM 788 C CA . ASN A 1 94 ? -11.898 -7.054 21.268 1.00 89.56 94 ASN A CA 1
ATOM 789 C C . ASN A 1 94 ? -13.210 -6.846 22.021 1.00 89.56 94 ASN A C 1
ATOM 791 O O . ASN A 1 94 ? -13.375 -5.836 22.711 1.00 89.56 94 ASN A O 1
ATOM 795 N N . LYS A 1 95 ? -14.165 -7.773 21.860 1.00 85.81 95 LYS A N 1
ATOM 796 C CA . LYS A 1 95 ? -15.505 -7.681 22.471 1.00 85.81 95 LYS A CA 1
ATOM 797 C C . LYS A 1 95 ? -16.150 -6.300 22.255 1.00 85.81 95 LYS A C 1
ATOM 799 O O . LYS A 1 95 ? -16.650 -5.687 23.197 1.00 85.81 95 LYS A O 1
ATOM 804 N N . ASN A 1 96 ? -16.112 -5.805 21.016 1.00 80.44 96 ASN A N 1
ATOM 805 C CA . ASN A 1 96 ? -16.708 -4.528 20.592 1.00 80.44 96 ASN A CA 1
ATOM 806 C C . ASN A 1 96 ? -16.094 -3.267 21.204 1.00 80.44 96 ASN A C 1
ATOM 808 O O . ASN A 1 96 ? -16.709 -2.203 21.175 1.00 80.44 96 ASN A O 1
ATOM 812 N N . LYS A 1 97 ? -14.885 -3.360 21.756 1.00 87.50 97 LYS A N 1
ATOM 813 C CA . LYS A 1 97 ? -14.154 -2.201 22.262 1.00 87.50 97 LYS A CA 1
ATOM 814 C C . LYS A 1 97 ? -12.840 -2.077 21.523 1.00 87.50 97 LYS A C 1
ATOM 816 O O . LYS A 1 97 ? -12.107 -3.058 21.409 1.00 87.50 97 LYS A O 1
ATOM 821 N N . ILE A 1 98 ? -12.545 -0.866 21.055 1.00 93.00 98 ILE A N 1
ATOM 822 C CA . ILE A 1 98 ? -11.230 -0.537 20.509 1.00 93.00 98 ILE A CA 1
ATOM 823 C C . ILE A 1 98 ? -10.205 -0.811 21.610 1.00 93.00 98 ILE A C 1
ATOM 825 O O . ILE A 1 98 ? -10.228 -0.164 22.656 1.00 93.00 98 ILE A O 1
ATOM 829 N N . ASN A 1 99 ? -9.335 -1.791 21.384 1.00 93.81 99 ASN A N 1
ATOM 830 C CA . ASN A 1 99 ? -8.249 -2.119 22.304 1.00 93.81 99 ASN A CA 1
ATOM 831 C C . ASN A 1 99 ? -6.918 -1.519 21.840 1.00 93.81 99 ASN A C 1
ATOM 833 O O . ASN A 1 99 ? -6.012 -1.316 22.648 1.00 93.81 99 ASN A O 1
ATOM 837 N N . LYS A 1 100 ? -6.798 -1.236 20.541 1.00 95.38 100 LYS A N 1
ATOM 838 C CA . LYS 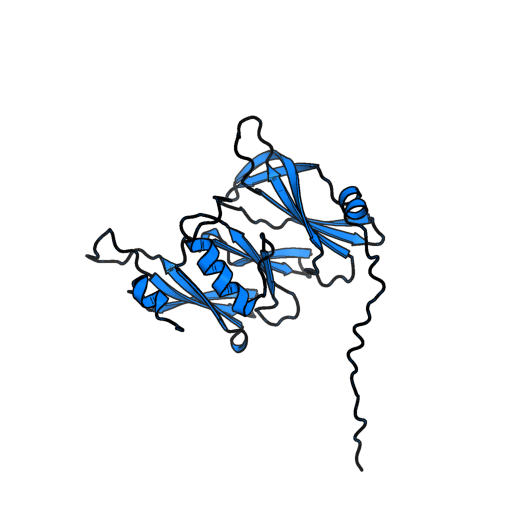A 1 100 ? -5.577 -0.740 19.926 1.00 95.38 100 LYS A CA 1
ATOM 839 C C . LYS A 1 100 ? -5.903 0.027 18.655 1.00 95.38 100 LYS A C 1
ATOM 841 O O . LYS A 1 100 ? -6.829 -0.315 17.918 1.00 95.38 100 LYS A O 1
ATOM 846 N N . ILE A 1 101 ? -5.114 1.064 18.419 1.00 95.19 101 ILE A N 1
ATOM 847 C CA . ILE A 1 101 ? -5.163 1.881 17.216 1.00 95.19 101 ILE A CA 1
ATOM 848 C C . ILE A 1 101 ? -3.748 1.904 16.656 1.00 95.19 101 ILE A C 1
ATOM 850 O O . ILE A 1 101 ? -2.814 2.268 17.372 1.00 95.19 101 ILE A O 1
ATOM 854 N N . TYR A 1 102 ? -3.599 1.526 15.393 1.00 94.81 102 TYR A N 1
ATOM 855 C CA . TYR A 1 102 ? -2.336 1.626 14.679 1.00 94.81 102 TYR A CA 1
ATOM 856 C C . TYR A 1 102 ? -2.408 2.745 13.649 1.00 94.81 102 TYR A C 1
ATOM 858 O O . TYR A 1 102 ? -3.375 2.856 12.892 1.00 94.81 102 TYR A O 1
ATOM 866 N N . LYS A 1 103 ? -1.365 3.572 13.627 1.00 90.94 103 LYS A N 1
ATOM 867 C CA . LYS A 1 103 ? -1.130 4.548 12.568 1.00 90.94 103 LYS A CA 1
ATOM 868 C C . LYS A 1 103 ? -0.412 3.863 11.412 1.00 90.94 103 LYS A C 1
ATOM 870 O O . LYS A 1 103 ? 0.558 3.146 11.640 1.00 90.94 103 LYS A O 1
ATOM 875 N N . ILE A 1 104 ? -0.900 4.102 10.200 1.00 90.12 104 ILE A N 1
ATOM 876 C CA . ILE A 1 104 ? -0.198 3.759 8.966 1.00 90.12 104 ILE A CA 1
ATOM 877 C C . ILE A 1 104 ? 0.260 5.085 8.366 1.00 90.12 104 ILE A C 1
ATOM 879 O O . ILE A 1 104 ? -0.569 5.920 7.999 1.00 90.12 104 ILE A O 1
ATOM 883 N N . ASP A 1 105 ? 1.574 5.305 8.354 1.00 80.31 105 ASP A N 1
ATOM 884 C CA . ASP A 1 105 ? 2.194 6.526 7.835 1.00 80.31 105 ASP A CA 1
ATOM 885 C C . ASP A 1 105 ? 2.229 6.476 6.302 1.00 80.31 105 ASP A C 1
ATOM 887 O O . ASP A 1 105 ? 3.249 6.197 5.674 1.00 80.31 105 ASP A O 1
ATOM 891 N N . HIS A 1 106 ? 1.065 6.709 5.704 1.00 80.38 106 HIS A N 1
ATOM 892 C CA . HIS A 1 106 ? 0.891 6.851 4.269 1.00 80.38 106 HIS A CA 1
ATOM 893 C C . HIS A 1 106 ? 0.424 8.267 3.963 1.00 80.38 106 HIS A C 1
ATOM 895 O O . HIS A 1 106 ? -0.620 8.704 4.450 1.00 80.38 106 HIS A O 1
ATOM 901 N N . VAL A 1 107 ? 1.226 8.981 3.182 1.00 67.94 107 VAL A N 1
ATOM 902 C CA . VAL A 1 107 ? 0.895 10.319 2.700 1.00 67.94 107 VAL A CA 1
ATOM 903 C C . VAL A 1 107 ? 0.221 10.123 1.352 1.00 67.94 107 VAL A C 1
ATOM 905 O O . VAL A 1 107 ? 0.920 9.896 0.369 1.00 67.94 107 VAL A O 1
ATOM 908 N N . CYS A 1 108 ? -1.114 10.167 1.319 1.00 65.06 108 CYS A N 1
ATOM 909 C CA . CYS A 1 108 ? -1.814 10.100 0.045 1.00 65.06 108 CYS A CA 1
ATOM 910 C C . CYS A 1 108 ? -1.600 11.413 -0.688 1.00 65.06 108 CYS A C 1
ATOM 912 O O . CYS A 1 108 ? -1.964 12.480 -0.187 1.00 65.06 108 CYS A O 1
ATOM 914 N N . LEU A 1 109 ? -0.945 11.337 -1.839 1.00 54.69 109 LEU A N 1
ATOM 915 C CA . LEU A 1 109 ? -0.530 12.545 -2.530 1.00 54.69 109 LEU A CA 1
ATOM 916 C C . LEU A 1 109 ? -1.715 13.220 -3.205 1.00 54.69 109 LEU A C 1
ATOM 918 O O . LEU A 1 109 ? -1.764 14.443 -3.207 1.00 54.69 109 LEU A O 1
ATOM 922 N N . LEU A 1 110 ? -2.668 12.457 -3.740 1.00 52.91 110 LEU A N 1
ATOM 923 C CA . LEU A 1 110 ? -3.715 12.954 -4.623 1.00 52.91 110 LEU A CA 1
ATOM 924 C C . LEU A 1 110 ? -4.866 11.919 -4.686 1.00 52.91 110 LEU A C 1
ATOM 926 O O . LEU A 1 110 ? -4.606 10.745 -4.929 1.00 52.91 110 LEU A O 1
ATOM 930 N N . ASP A 1 111 ? -6.121 12.334 -4.468 1.00 52.16 111 ASP A N 1
ATOM 931 C CA . ASP A 1 111 ? -7.331 11.646 -4.972 1.00 52.16 111 ASP A CA 1
ATOM 932 C C . ASP A 1 111 ? -7.849 12.513 -6.133 1.00 52.16 111 ASP A C 1
ATOM 934 O O . ASP A 1 111 ? -8.922 13.122 -6.080 1.00 52.16 111 ASP A O 1
ATOM 938 N N . TYR A 1 112 ? -6.998 12.704 -7.148 1.00 52.78 112 TYR A N 1
ATOM 939 C CA . TYR A 1 112 ? -7.452 13.284 -8.406 1.00 52.78 112 TYR A CA 1
ATOM 940 C C . TYR A 1 112 ? -8.383 12.265 -9.063 1.00 52.78 112 TYR A C 1
ATOM 942 O O . TYR A 1 112 ? -8.135 11.063 -8.992 1.00 52.78 112 TYR A O 1
ATOM 950 N N . ASN A 1 113 ? -9.469 12.757 -9.672 1.00 56.38 113 ASN A N 1
ATOM 951 C CA . ASN A 1 113 ? -10.456 11.936 -10.376 1.00 56.38 113 ASN A CA 1
ATOM 952 C C . ASN A 1 113 ? -9.780 10.791 -11.141 1.00 56.38 113 ASN A C 1
ATOM 954 O O . ASN A 1 113 ? -8.830 11.052 -11.879 1.00 56.38 113 ASN A O 1
ATOM 958 N N . GLU A 1 114 ? -10.302 9.571 -10.964 1.00 63.66 114 GLU A N 1
ATOM 959 C CA . GLU A 1 114 ? -9.883 8.344 -11.652 1.00 63.66 114 GLU A CA 1
ATOM 960 C C . GLU A 1 114 ? -9.450 8.650 -13.092 1.00 63.66 114 GLU A C 1
ATOM 962 O O . GLU A 1 114 ? -10.283 8.921 -13.960 1.00 63.66 114 GLU A O 1
ATOM 967 N N . SER A 1 115 ? -8.140 8.661 -13.348 1.00 73.88 115 SER A N 1
ATOM 968 C CA . SER A 1 115 ? -7.654 8.833 -14.712 1.00 73.88 115 SER A CA 1
ATOM 969 C C . SER A 1 115 ? -7.724 7.504 -15.448 1.00 73.88 115 SER A C 1
ATOM 971 O O . SER A 1 115 ? -7.556 6.434 -14.856 1.00 73.88 115 SER A O 1
ATOM 973 N N . ASP A 1 116 ? -7.903 7.553 -16.768 1.00 79.31 116 ASP A N 1
ATOM 974 C CA . ASP A 1 116 ? -7.837 6.350 -17.604 1.00 79.31 116 ASP A CA 1
ATOM 975 C C . ASP A 1 116 ? -6.506 5.598 -17.420 1.00 79.31 116 ASP A C 1
ATOM 977 O O . ASP A 1 116 ? -6.457 4.370 -17.535 1.00 79.31 116 ASP A O 1
ATOM 981 N N . ILE A 1 117 ? -5.428 6.326 -17.098 1.00 78.62 117 ILE A N 1
ATOM 982 C CA . ILE A 1 117 ? -4.101 5.768 -16.823 1.00 78.62 117 ILE A CA 1
ATOM 983 C C . ILE A 1 117 ? -4.120 4.976 -15.512 1.00 78.62 117 ILE A C 1
ATOM 985 O O . ILE A 1 117 ? -3.755 3.799 -15.519 1.00 78.62 117 ILE A O 1
ATOM 989 N N . ASP A 1 118 ? -4.585 5.574 -14.414 1.00 79.62 118 ASP A N 1
ATOM 990 C CA . ASP A 1 118 ? -4.652 4.904 -13.108 1.00 79.62 118 ASP A CA 1
ATOM 991 C C . ASP A 1 118 ? -5.580 3.690 -13.172 1.00 79.62 118 ASP A C 1
ATOM 993 O O . ASP A 1 118 ? -5.216 2.597 -12.741 1.00 79.62 118 ASP A O 1
ATOM 997 N N . MET A 1 119 ? -6.742 3.825 -13.818 1.00 84.44 119 MET A N 1
ATOM 998 C CA . MET A 1 119 ? -7.691 2.721 -13.964 1.00 84.44 119 MET A CA 1
ATOM 999 C C . MET A 1 119 ? -7.143 1.578 -14.818 1.00 84.44 119 MET A C 1
ATOM 1001 O O . MET A 1 119 ? -7.451 0.412 -14.559 1.00 84.44 119 MET A O 1
ATOM 1005 N N . LYS A 1 120 ? -6.307 1.870 -15.818 1.00 86.44 120 LYS A N 1
ATOM 1006 C CA . LYS A 1 120 ? -5.603 0.838 -16.588 1.00 86.44 120 LYS A CA 1
ATOM 1007 C C . LYS A 1 120 ? -4.579 0.102 -15.725 1.00 86.44 120 LYS A C 1
ATOM 1009 O O . LYS A 1 120 ? -4.532 -1.125 -15.779 1.00 86.44 120 LYS A O 1
ATOM 1014 N N . LEU A 1 121 ? -3.798 0.820 -14.916 1.00 87.25 121 LEU A N 1
ATOM 1015 C CA . LEU A 1 121 ? -2.841 0.216 -13.982 1.00 87.25 121 LEU A CA 1
ATOM 1016 C C . LEU A 1 121 ? -3.553 -0.652 -12.939 1.00 87.25 121 LEU A C 1
ATOM 1018 O O . LEU A 1 121 ? -3.161 -1.795 -12.715 1.00 87.25 121 LEU A O 1
ATOM 1022 N N . ILE A 1 122 ? -4.639 -0.142 -12.358 1.00 87.06 122 ILE A N 1
ATOM 1023 C CA . ILE A 1 122 ? -5.469 -0.856 -11.384 1.00 87.06 122 ILE A CA 1
ATOM 1024 C C . ILE A 1 122 ? -6.023 -2.144 -11.994 1.00 87.06 122 ILE A C 1
ATOM 1026 O O . ILE A 1 122 ? -5.832 -3.203 -11.404 1.00 87.06 122 ILE A O 1
ATOM 1030 N N . LYS A 1 123 ? -6.620 -2.096 -13.192 1.00 88.50 123 LYS A N 1
ATOM 1031 C CA . LYS A 1 123 ? -7.141 -3.292 -13.885 1.00 88.50 123 LYS A CA 1
ATOM 1032 C C . LYS A 1 123 ? -6.072 -4.351 -14.153 1.00 88.50 123 LYS A C 1
ATOM 1034 O O . LYS A 1 123 ? -6.360 -5.545 -14.116 1.00 88.50 123 LYS A O 1
ATOM 1039 N N . GLU A 1 124 ? -4.835 -3.945 -14.429 1.00 88.06 124 GLU A N 1
ATOM 1040 C CA . GLU A 1 124 ? -3.724 -4.894 -14.551 1.00 88.06 124 GLU A CA 1
ATOM 1041 C C . GLU A 1 124 ? -3.396 -5.554 -13.201 1.00 88.06 124 GLU A C 1
ATOM 1043 O O . GLU A 1 124 ? -3.155 -6.761 -13.159 1.00 88.06 124 GLU A O 1
ATOM 1048 N N . LEU A 1 125 ? -3.452 -4.802 -12.097 1.00 87.75 125 LEU A N 1
ATOM 1049 C CA . LEU A 1 125 ? -3.251 -5.326 -10.741 1.00 87.75 125 LEU A CA 1
ATOM 1050 C C . LEU A 1 125 ? -4.374 -6.268 -10.285 1.00 87.75 125 LEU A C 1
ATOM 1052 O O . LEU A 1 125 ? -4.103 -7.230 -9.559 1.00 87.75 125 LEU A O 1
ATOM 1056 N N . GLU A 1 126 ? -5.609 -6.068 -10.755 1.00 90.31 126 GLU A N 1
ATOM 1057 C CA . GLU A 1 126 ? -6.742 -6.943 -10.421 1.00 90.31 126 GLU A CA 1
ATOM 1058 C C . GLU A 1 126 ? -6.510 -8.403 -10.846 1.00 90.31 126 GLU A C 1
ATOM 1060 O O . GLU A 1 126 ? -7.009 -9.326 -10.198 1.00 90.31 126 GLU A O 1
ATOM 1065 N N . LYS A 1 127 ? -5.674 -8.641 -11.870 1.00 88.81 127 LYS A N 1
ATOM 1066 C CA . LYS A 1 127 ? -5.246 -9.992 -12.287 1.00 88.81 127 LYS A CA 1
ATOM 1067 C C . LYS A 1 127 ? -4.514 -10.751 -11.176 1.00 88.81 127 LYS A C 1
ATOM 1069 O O . LYS A 1 127 ? -4.499 -11.981 -11.176 1.00 88.81 127 LYS A O 1
ATOM 1074 N N . TYR A 1 128 ? -3.889 -10.030 -10.247 1.00 86.62 128 TYR A N 1
ATOM 1075 C CA . TYR A 1 128 ? -3.068 -10.596 -9.179 1.00 86.62 128 TYR A CA 1
ATOM 1076 C C . TYR A 1 128 ? -3.743 -10.551 -7.811 1.00 86.62 128 TYR A C 1
ATOM 1078 O O . TYR A 1 128 ? -3.558 -11.492 -7.026 1.00 86.62 128 TYR A O 1
ATOM 1086 N N . PHE A 1 129 ? -4.483 -9.472 -7.541 1.00 86.88 129 PHE A N 1
ATOM 1087 C CA . PHE A 1 129 ? -5.032 -9.140 -6.225 1.00 86.88 129 PHE A CA 1
ATOM 1088 C C . PHE A 1 129 ? -6.562 -9.246 -6.129 1.00 86.88 129 PHE A C 1
ATOM 1090 O O . PHE A 1 129 ? -7.104 -9.171 -5.028 1.00 86.88 129 PHE A O 1
ATOM 1097 N N . GLY A 1 130 ? -7.260 -9.466 -7.247 1.00 87.81 130 GLY A N 1
ATOM 1098 C CA . GLY A 1 130 ? -8.721 -9.426 -7.303 1.00 87.81 130 GLY A CA 1
ATOM 1099 C C . GLY A 1 130 ? -9.263 -8.004 -7.460 1.00 87.81 130 GLY A C 1
ATOM 1100 O O . GLY A 1 130 ? -8.506 -7.070 -7.693 1.00 87.81 130 GLY A O 1
ATOM 1101 N N . ALA A 1 131 ? -10.584 -7.852 -7.368 1.00 88.69 131 ALA A N 1
ATOM 1102 C CA . ALA A 1 131 ? -11.258 -6.590 -7.670 1.00 88.69 131 ALA A CA 1
ATOM 1103 C C . ALA A 1 131 ? -10.837 -5.443 -6.736 1.00 88.69 131 ALA A C 1
ATOM 1105 O O . ALA A 1 131 ? -10.753 -5.614 -5.515 1.00 88.69 131 ALA A O 1
ATOM 1106 N N . TRP A 1 132 ? -10.643 -4.259 -7.312 1.00 86.12 132 TRP A N 1
ATOM 1107 C CA . TRP A 1 132 ? -10.326 -3.045 -6.575 1.00 86.12 132 TRP A CA 1
ATOM 1108 C C . TRP A 1 132 ? -11.491 -2.607 -5.685 1.00 86.12 132 TRP A C 1
ATOM 1110 O O . TRP A 1 132 ? -12.642 -2.531 -6.114 1.00 86.12 132 TRP A O 1
ATOM 1120 N N . ASN A 1 133 ? -11.194 -2.270 -4.428 1.00 82.62 133 ASN A N 1
ATOM 1121 C CA . ASN A 1 133 ? -12.201 -1.796 -3.472 1.00 82.62 133 ASN A CA 1
ATOM 1122 C C . ASN A 1 133 ? -12.329 -0.259 -3.420 1.00 82.62 133 ASN A C 1
ATOM 1124 O O . ASN A 1 133 ? -13.116 0.260 -2.620 1.00 82.62 133 ASN A O 1
ATOM 1128 N N . GLY A 1 134 ? -11.549 0.454 -4.241 1.00 80.06 134 GLY A N 1
ATOM 1129 C CA . GLY A 1 134 ? -11.470 1.914 -4.271 1.00 80.06 134 GLY A CA 1
ATOM 1130 C C . GLY A 1 134 ? -10.307 2.524 -3.479 1.00 80.06 134 GLY A C 1
ATOM 1131 O O . GLY A 1 134 ? -10.092 3.720 -3.606 1.00 80.06 134 GLY A O 1
ATOM 1132 N N . TYR A 1 135 ? -9.594 1.753 -2.645 1.00 81.62 135 TYR A N 1
ATOM 1133 C CA . TYR A 1 135 ? -8.631 2.305 -1.675 1.00 81.62 135 TYR A CA 1
ATOM 1134 C C . TYR A 1 135 ? -7.326 1.516 -1.523 1.00 81.62 135 TYR A C 1
ATOM 1136 O O . TYR A 1 135 ? -6.267 2.121 -1.369 1.00 81.62 135 TYR A O 1
ATOM 1144 N N . PHE A 1 136 ? -7.372 0.180 -1.491 1.00 88.06 136 PHE A N 1
ATOM 1145 C CA . PHE A 1 136 ? -6.176 -0.632 -1.236 1.00 88.06 136 PHE A CA 1
ATOM 1146 C C . PHE A 1 136 ? -6.304 -2.086 -1.698 1.00 88.06 136 PHE A C 1
ATOM 1148 O O . PHE A 1 136 ? -7.409 -2.614 -1.842 1.00 88.06 136 PHE A O 1
ATOM 1155 N N . TYR A 1 137 ? -5.156 -2.753 -1.838 1.00 90.25 137 TYR A N 1
ATOM 1156 C CA . TYR A 1 137 ? -5.062 -4.212 -1.928 1.00 90.25 137 TYR A CA 1
ATOM 1157 C C . TYR A 1 137 ? -4.428 -4.792 -0.663 1.00 90.25 137 TYR A C 1
ATOM 1159 O O . TYR A 1 137 ? -3.647 -4.130 0.020 1.00 90.25 137 TYR A O 1
ATOM 1167 N N . VAL A 1 138 ? -4.771 -6.042 -0.352 1.00 90.88 138 VAL A N 1
ATOM 1168 C CA . VAL A 1 138 ? -4.161 -6.820 0.734 1.00 90.88 138 VAL A CA 1
ATOM 1169 C C . VAL A 1 138 ? -3.682 -8.128 0.150 1.00 90.88 138 VAL A C 1
ATOM 1171 O O . VAL A 1 138 ? -4.475 -8.859 -0.448 1.00 90.88 138 VAL A O 1
ATOM 1174 N N . TYR A 1 139 ? -2.397 -8.419 0.302 1.00 89.69 139 TYR A N 1
ATOM 1175 C CA . TYR A 1 139 ? -1.803 -9.598 -0.300 1.00 89.69 139 TYR A CA 1
ATOM 1176 C C . TYR A 1 139 ? -0.527 -10.003 0.434 1.00 89.69 139 TYR A C 1
ATOM 1178 O O . TYR A 1 139 ? 0.291 -9.137 0.691 1.00 89.69 139 TYR A O 1
ATOM 1186 N N . ASP A 1 140 ? -0.352 -11.296 0.724 1.00 91.06 140 ASP A N 1
ATOM 1187 C CA . ASP A 1 140 ? 0.907 -11.863 1.238 1.00 91.06 140 ASP A CA 1
ATOM 1188 C C . ASP A 1 140 ? 1.864 -12.126 0.063 1.00 91.06 140 ASP A C 1
ATOM 1190 O O . ASP A 1 140 ? 1.859 -13.196 -0.558 1.00 91.06 140 ASP A O 1
ATOM 1194 N N . LEU A 1 141 ? 2.612 -11.094 -0.322 1.00 89.12 141 LEU A N 1
ATOM 1195 C CA . LEU A 1 141 ? 3.539 -11.112 -1.447 1.00 89.12 141 LEU A CA 1
ATOM 1196 C C . LEU A 1 141 ? 4.873 -11.758 -1.074 1.00 89.12 141 LEU A C 1
ATOM 1198 O O . LEU A 1 141 ? 5.451 -12.485 -1.888 1.00 89.12 141 LEU A O 1
ATOM 1202 N N . ASN A 1 142 ? 5.362 -11.521 0.142 1.00 90.12 142 ASN A N 1
ATOM 1203 C CA . ASN A 1 142 ? 6.617 -12.110 0.597 1.00 90.12 142 ASN A CA 1
ATOM 1204 C C . ASN A 1 142 ? 6.463 -13.555 1.127 1.00 90.12 142 ASN A C 1
ATOM 1206 O O . ASN A 1 142 ? 7.467 -14.239 1.362 1.00 90.12 142 ASN A O 1
ATOM 1210 N N . GLY A 1 143 ? 5.236 -14.057 1.280 1.00 88.12 143 GLY A N 1
ATOM 1211 C CA . GLY A 1 143 ? 4.929 -15.429 1.683 1.00 88.12 143 GLY A CA 1
ATOM 1212 C C . GLY A 1 143 ? 5.299 -15.747 3.133 1.00 88.12 143 GLY A C 1
ATOM 1213 O O . GLY A 1 143 ? 5.672 -16.890 3.417 1.00 88.12 143 GLY A O 1
ATOM 1214 N N . ASN A 1 144 ? 5.297 -14.758 4.031 1.00 88.81 144 ASN A N 1
ATOM 1215 C CA . ASN A 1 144 ? 5.595 -14.942 5.457 1.00 88.81 144 ASN A CA 1
ATOM 1216 C C . ASN A 1 144 ? 4.334 -15.221 6.303 1.00 88.81 144 ASN A C 1
ATOM 1218 O O . ASN A 1 144 ? 4.455 -15.457 7.508 1.00 88.81 144 ASN A O 1
ATOM 1222 N N . GLY A 1 145 ? 3.145 -15.224 5.690 1.00 88.12 145 GLY A N 1
ATOM 1223 C CA . GLY A 1 145 ? 1.860 -15.425 6.358 1.00 88.12 145 GLY A CA 1
ATOM 1224 C C . GLY A 1 145 ? 1.263 -14.163 6.990 1.00 88.12 145 GLY A C 1
ATOM 1225 O O . GLY A 1 145 ? 0.185 -14.244 7.581 1.00 88.12 145 GLY A O 1
ATOM 1226 N N . VAL A 1 146 ? 1.926 -13.012 6.885 1.00 90.31 146 VAL A N 1
ATOM 1227 C CA . VAL A 1 146 ? 1.439 -11.684 7.273 1.00 90.31 146 VAL A CA 1
ATOM 1228 C C . VAL A 1 146 ? 1.179 -10.903 5.987 1.00 90.31 146 VAL A C 1
ATOM 1230 O O . VAL A 1 146 ? 2.101 -10.678 5.215 1.00 90.31 146 VAL A O 1
ATOM 1233 N N . PRO A 1 147 ? -0.068 -10.500 5.715 1.00 92.62 147 PRO A N 1
ATOM 1234 C CA . PRO A 1 147 ? -0.362 -9.841 4.459 1.00 92.62 147 PRO A CA 1
ATOM 1235 C C . PRO A 1 147 ? 0.191 -8.414 4.432 1.00 92.62 147 PRO A C 1
ATOM 1237 O O . PRO A 1 147 ? 0.032 -7.649 5.390 1.00 92.62 147 PRO A O 1
ATOM 1240 N N . GLU A 1 148 ? 0.746 -8.020 3.292 1.00 92.88 148 GLU A N 1
ATOM 1241 C CA . GLU A 1 148 ? 1.067 -6.633 3.010 1.00 92.88 148 GLU A CA 1
ATOM 1242 C C . GLU A 1 148 ? -0.167 -5.841 2.553 1.00 92.88 148 GLU A C 1
ATOM 1244 O O . GLU A 1 148 ? -1.035 -6.321 1.818 1.00 92.88 148 GLU A O 1
ATOM 1249 N N . LEU A 1 149 ? -0.225 -4.584 2.984 1.00 93.12 149 LEU A N 1
ATOM 1250 C CA . LEU A 1 149 ? -1.195 -3.578 2.586 1.00 93.12 149 LEU A CA 1
ATOM 1251 C C . LEU A 1 149 ? -0.585 -2.687 1.498 1.00 93.12 149 LEU A C 1
ATOM 1253 O O . LEU A 1 149 ? 0.391 -1.980 1.747 1.00 93.12 149 LEU A O 1
ATOM 1257 N N . PHE A 1 150 ? -1.204 -2.680 0.323 1.00 90.88 150 PHE A N 1
ATOM 1258 C CA . PHE A 1 150 ? -0.852 -1.819 -0.803 1.00 90.88 150 PHE A CA 1
ATOM 1259 C C . PHE A 1 150 ? -1.820 -0.639 -0.828 1.00 90.88 150 PHE A C 1
ATOM 1261 O O . PHE A 1 150 ? -2.988 -0.808 -1.185 1.00 90.88 150 PHE A O 1
ATOM 1268 N N . LEU A 1 151 ? -1.349 0.541 -0.433 1.00 88.44 151 LEU A N 1
ATOM 1269 C CA . LEU A 1 151 ? -2.125 1.781 -0.497 1.00 88.44 151 LEU A CA 1
ATOM 1270 C C . LEU A 1 151 ? -1.782 2.511 -1.790 1.00 88.44 151 LEU A C 1
ATOM 1272 O O . LEU A 1 151 ? -0.609 2.797 -2.017 1.00 88.44 151 LEU A O 1
ATOM 1276 N N . TYR A 1 152 ? -2.786 2.768 -2.626 1.00 81.75 152 TYR A N 1
ATOM 1277 C CA . TYR A 1 152 ? -2.617 3.347 -3.959 1.00 81.75 152 TYR A CA 1
ATOM 1278 C C . TYR A 1 152 ? -3.030 4.820 -3.968 1.00 81.75 152 TYR A C 1
ATOM 1280 O O . TYR A 1 152 ? -4.104 5.156 -3.476 1.00 81.75 152 TYR A O 1
ATOM 1288 N N . ASP A 1 153 ? -2.213 5.667 -4.583 1.00 78.94 153 ASP A N 1
ATOM 1289 C CA . ASP A 1 153 ? -2.481 7.086 -4.802 1.00 78.94 153 ASP A CA 1
ATOM 1290 C C . ASP A 1 153 ? -3.062 7.304 -6.203 1.00 78.94 153 ASP A C 1
ATOM 1292 O O . ASP A 1 153 ? -2.445 6.930 -7.206 1.00 78.94 153 ASP A O 1
ATOM 1296 N N . LEU A 1 154 ? -4.232 7.939 -6.287 1.00 73.31 154 LEU A N 1
ATOM 1297 C CA . LEU A 1 154 ? -4.887 8.282 -7.553 1.00 73.31 154 LEU A CA 1
ATOM 1298 C C . LEU A 1 154 ? -4.403 9.663 -8.017 1.00 73.31 154 LEU A C 1
ATOM 1300 O O . LEU A 1 154 ? -5.009 10.700 -7.750 1.00 73.31 154 LEU A O 1
ATOM 1304 N N . GLY A 1 155 ? -3.237 9.679 -8.665 1.00 63.38 155 GLY A N 1
ATOM 1305 C CA . GLY A 1 155 ? -2.518 10.909 -9.008 1.00 63.38 155 GLY A CA 1
ATOM 1306 C C . GLY A 1 155 ? -2.861 11.532 -10.358 1.00 63.38 155 GLY A C 1
ATOM 1307 O O . GLY A 1 155 ? -2.471 12.671 -10.610 1.00 63.38 155 GLY A O 1
ATOM 1308 N N . GLY A 1 156 ? -3.535 10.816 -11.259 1.00 60.66 156 GLY A N 1
ATOM 1309 C CA . GLY A 1 156 ? -3.905 11.304 -12.589 1.00 60.66 156 GLY A CA 1
ATOM 1310 C C . GLY A 1 156 ? -2.767 11.371 -13.618 1.00 60.66 156 GLY A C 1
ATOM 1311 O O . GLY A 1 156 ? -3.022 11.384 -14.821 1.00 60.66 156 GLY A O 1
ATOM 1312 N N . ILE A 1 157 ? -1.513 11.381 -13.164 1.00 60.44 157 ILE A N 1
ATOM 1313 C CA . ILE A 1 157 ? -0.294 11.388 -13.993 1.00 60.44 157 ILE A CA 1
ATOM 1314 C C . ILE A 1 157 ? 0.442 10.035 -13.983 1.00 60.44 157 ILE A C 1
ATOM 1316 O O . ILE A 1 157 ? 1.547 9.911 -14.515 1.00 60.44 157 ILE A O 1
ATOM 1320 N N . GLY A 1 158 ? -0.223 9.007 -13.451 1.00 63.31 158 GLY A N 1
ATOM 1321 C CA . GLY A 1 158 ? 0.254 7.641 -13.281 1.00 63.31 158 GLY A CA 1
ATOM 1322 C C . GLY A 1 158 ? 0.292 7.239 -11.807 1.00 63.31 158 GLY A C 1
ATOM 1323 O O . GLY A 1 158 ? 0.290 8.083 -10.911 1.00 63.31 158 GLY A O 1
ATOM 1324 N N . GLY A 1 159 ? 0.323 5.930 -11.565 1.00 69.06 159 GLY A N 1
ATOM 1325 C CA . GLY A 1 159 ? 0.171 5.388 -10.222 1.00 69.06 159 GLY A CA 1
ATOM 1326 C C . GLY A 1 159 ? 1.331 5.738 -9.292 1.00 69.06 159 GLY A C 1
ATOM 1327 O O . GLY A 1 159 ? 2.495 5.729 -9.696 1.00 69.06 159 GLY A O 1
ATOM 1328 N N . SER A 1 160 ? 1.010 5.964 -8.024 1.00 78.38 160 SER A N 1
ATOM 1329 C CA . SER A 1 160 ? 1.936 5.870 -6.890 1.00 78.38 160 SER A CA 1
ATOM 1330 C C . SER A 1 160 ? 1.328 4.905 -5.876 1.00 78.38 160 SER A C 1
ATOM 1332 O O . SER A 1 160 ? 0.109 4.754 -5.814 1.00 78.38 160 SER A O 1
ATOM 1334 N N . PHE A 1 161 ? 2.154 4.181 -5.127 1.00 84.56 161 PHE A N 1
ATOM 1335 C CA . PHE A 1 161 ? 1.658 3.328 -4.053 1.00 84.56 161 PHE A CA 1
ATOM 1336 C C . PHE A 1 161 ? 2.717 3.109 -2.977 1.00 84.56 161 PHE A C 1
ATOM 1338 O O . PHE A 1 161 ? 3.916 3.117 -3.249 1.00 84.56 161 PHE A O 1
ATOM 1345 N N . GLY A 1 162 ? 2.261 2.850 -1.754 1.00 88.50 162 GLY A N 1
ATOM 1346 C CA . GLY A 1 162 ? 3.098 2.362 -0.662 1.00 88.50 162 GLY A CA 1
ATOM 1347 C C . GLY A 1 162 ? 2.754 0.920 -0.295 1.00 88.50 162 GLY A C 1
ATOM 1348 O O . GLY A 1 162 ? 1.591 0.521 -0.377 1.00 88.50 162 GLY A O 1
ATOM 1349 N N . ILE A 1 163 ? 3.756 0.151 0.140 1.00 92.06 163 ILE A N 1
ATOM 1350 C CA . ILE A 1 163 ? 3.569 -1.197 0.700 1.00 92.06 163 ILE A CA 1
ATOM 1351 C C . ILE A 1 163 ? 3.889 -1.159 2.191 1.00 92.06 163 ILE A C 1
ATOM 1353 O O . ILE A 1 163 ? 4.974 -0.724 2.587 1.00 92.06 163 ILE A O 1
ATOM 1357 N N . TYR A 1 164 ? 2.965 -1.662 3.004 1.00 93.81 164 TYR A N 1
ATOM 1358 C CA . TYR A 1 164 ? 3.060 -1.667 4.459 1.00 93.81 164 TYR A CA 1
ATOM 1359 C C . TYR A 1 164 ? 2.796 -3.064 5.020 1.00 93.81 164 TYR A C 1
ATOM 1361 O O . TYR A 1 164 ? 1.912 -3.761 4.539 1.00 93.81 164 TYR A O 1
ATOM 1369 N N . GLU A 1 165 ? 3.496 -3.459 6.078 1.00 95.31 165 GLU A N 1
ATOM 1370 C CA . GLU A 1 165 ? 3.252 -4.728 6.782 1.00 95.31 165 GLU A CA 1
ATOM 1371 C C . GLU A 1 165 ? 3.234 -4.496 8.293 1.00 95.31 165 GLU A C 1
ATOM 1373 O O . GLU A 1 165 ? 3.946 -3.632 8.812 1.00 95.31 165 GLU A O 1
ATOM 1378 N N . PHE A 1 166 ? 2.413 -5.254 9.019 1.00 95.69 166 PHE A N 1
ATOM 1379 C CA . PHE A 1 166 ? 2.418 -5.213 10.474 1.00 95.69 166 PHE A CA 1
ATOM 1380 C C . PHE A 1 166 ? 3.608 -5.993 11.050 1.00 95.69 166 PHE A C 1
ATOM 1382 O O . PHE A 1 166 ? 3.667 -7.219 10.980 1.00 95.69 166 PHE A O 1
ATOM 1389 N N . ASN A 1 167 ? 4.519 -5.289 11.720 1.00 94.69 167 ASN A N 1
ATOM 1390 C CA . ASN A 1 167 ? 5.589 -5.910 12.482 1.00 94.69 167 ASN A CA 1
ATOM 1391 C C . ASN A 1 167 ? 5.106 -6.218 13.906 1.00 94.69 167 ASN A C 1
ATOM 1393 O O . ASN A 1 167 ? 4.969 -5.323 14.746 1.00 94.69 167 ASN A O 1
ATOM 1397 N N . LYS A 1 168 ? 4.903 -7.507 14.190 1.00 92.38 168 LYS A N 1
ATOM 1398 C CA . LYS A 1 168 ? 4.446 -7.997 15.498 1.00 92.38 168 LYS A CA 1
ATOM 1399 C C . LYS A 1 168 ? 5.427 -7.715 16.638 1.00 92.38 168 LYS A C 1
ATOM 1401 O O . LYS A 1 168 ? 4.987 -7.456 17.752 1.00 92.38 168 LYS A O 1
ATOM 1406 N N . GLU A 1 169 ? 6.732 -7.764 16.382 1.00 92.75 169 GLU A N 1
ATOM 1407 C CA . GLU A 1 169 ? 7.760 -7.534 17.407 1.00 92.75 169 GLU A CA 1
ATOM 1408 C C . GLU A 1 169 ? 7.804 -6.066 17.840 1.00 92.75 169 GLU A C 1
ATOM 1410 O O . GLU A 1 169 ? 7.986 -5.763 19.017 1.00 92.75 169 GLU A O 1
ATOM 1415 N N . LYS A 1 170 ? 7.607 -5.151 16.885 1.00 94.19 170 LYS A N 1
ATOM 1416 C CA . LYS A 1 170 ? 7.600 -3.700 17.122 1.00 94.19 170 LYS A CA 1
ATOM 1417 C C . LYS A 1 170 ? 6.205 -3.141 17.410 1.00 94.19 170 LYS A C 1
ATOM 1419 O O . LYS A 1 170 ? 6.094 -1.957 17.717 1.00 94.19 170 LYS A O 1
ATOM 1424 N N . ASP A 1 171 ? 5.170 -3.971 17.281 1.00 94.00 171 ASP A N 1
ATOM 1425 C CA . ASP A 1 171 ? 3.755 -3.621 17.443 1.00 94.00 171 ASP A CA 1
ATOM 1426 C C . ASP A 1 171 ? 3.360 -2.366 16.638 1.00 94.00 171 ASP A C 1
ATOM 1428 O O . ASP A 1 171 ? 2.716 -1.444 17.144 1.00 94.00 171 ASP A O 1
ATOM 1432 N N . LYS A 1 172 ? 3.790 -2.307 15.370 1.00 95.12 172 LYS A N 1
ATOM 1433 C CA . LYS A 1 172 ? 3.520 -1.189 14.451 1.00 95.12 172 LYS A CA 1
ATOM 1434 C C . LYS A 1 172 ? 3.544 -1.626 12.988 1.00 95.12 172 LYS A C 1
ATOM 1436 O O . LYS A 1 172 ? 4.131 -2.652 12.659 1.00 95.12 172 LYS A O 1
ATOM 1441 N N . PHE A 1 173 ? 2.967 -0.807 12.111 1.00 94.25 173 PHE A N 1
ATOM 1442 C CA . PHE A 1 173 ? 3.159 -0.955 10.670 1.00 94.25 17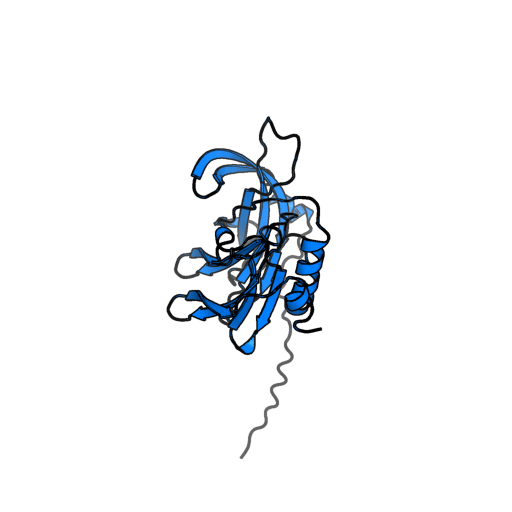3 PHE A CA 1
ATOM 1443 C C . PHE A 1 173 ? 4.530 -0.425 10.252 1.00 94.25 173 PHE A C 1
ATOM 1445 O O . PHE A 1 173 ? 4.970 0.629 10.718 1.00 94.25 173 PHE A O 1
ATOM 1452 N N . GLU A 1 174 ? 5.203 -1.164 9.380 1.00 93.19 174 GLU A N 1
ATOM 1453 C CA . GLU A 1 174 ? 6.457 -0.765 8.752 1.00 93.19 174 GLU A CA 1
ATOM 1454 C C . GLU A 1 174 ? 6.247 -0.510 7.266 1.00 93.19 174 GLU A C 1
ATOM 1456 O O . GLU A 1 174 ? 5.427 -1.159 6.620 1.00 93.19 174 GLU A O 1
ATOM 1461 N N . ILE A 1 175 ? 6.998 0.453 6.739 1.00 91.00 175 ILE A N 1
ATOM 1462 C CA . ILE A 1 175 ? 7.009 0.789 5.319 1.00 91.00 175 ILE A CA 1
ATOM 1463 C C . ILE A 1 175 ? 7.993 -0.162 4.640 1.00 91.00 175 ILE A C 1
ATOM 1465 O O . ILE A 1 175 ? 9.197 -0.090 4.886 1.00 91.00 175 ILE A O 1
ATOM 1469 N N . LEU A 1 176 ? 7.478 -1.065 3.810 1.00 91.12 176 LEU A N 1
ATOM 1470 C CA . LEU A 1 176 ? 8.284 -1.999 3.021 1.00 91.12 176 LEU A CA 1
ATOM 1471 C C . LEU A 1 176 ? 8.651 -1.424 1.652 1.00 91.12 176 LEU A C 1
ATOM 1473 O O . LEU A 1 176 ? 9.676 -1.802 1.082 1.00 91.12 176 LEU A O 1
ATOM 1477 N N . PHE A 1 177 ? 7.818 -0.515 1.148 1.00 88.31 177 PHE A N 1
ATOM 1478 C CA . PHE A 1 177 ? 8.039 0.256 -0.068 1.00 88.31 177 PHE A CA 1
ATOM 1479 C C . PHE A 1 177 ? 7.418 1.644 0.105 1.00 88.31 177 PHE A C 1
ATOM 1481 O O . PHE A 1 177 ? 6.232 1.758 0.419 1.00 88.31 177 PHE A O 1
ATOM 1488 N N . ASP A 1 178 ? 8.236 2.683 -0.039 1.00 82.38 178 ASP A N 1
ATOM 1489 C CA . ASP A 1 178 ? 7.839 4.069 0.211 1.00 82.38 178 ASP A CA 1
ATOM 1490 C C . ASP A 1 178 ? 7.284 4.698 -1.080 1.00 82.38 178 ASP A C 1
ATOM 1492 O O . ASP A 1 178 ? 7.996 4.687 -2.088 1.00 82.38 178 ASP A O 1
ATOM 1496 N N . PRO A 1 179 ? 6.063 5.270 -1.068 1.00 73.38 179 PRO A N 1
ATOM 1497 C CA . PRO A 1 179 ? 5.463 5.892 -2.252 1.00 73.38 179 PRO A CA 1
ATOM 1498 C C . PRO A 1 179 ? 6.317 7.023 -2.841 1.00 73.38 179 PRO A C 1
ATOM 1500 O O . PRO A 1 179 ? 6.307 7.239 -4.047 1.00 73.38 179 PRO A O 1
ATOM 1503 N N . SER A 1 180 ? 7.144 7.705 -2.040 1.00 71.38 180 SER A N 1
ATOM 1504 C CA . SER A 1 180 ? 8.060 8.739 -2.549 1.00 71.38 180 SER A CA 1
ATOM 1505 C C . SER A 1 180 ? 9.137 8.203 -3.502 1.00 71.38 180 SER A C 1
ATOM 1507 O O . SER A 1 180 ? 9.745 8.978 -4.240 1.00 71.38 180 SER A O 1
ATOM 1509 N N . GLN A 1 181 ? 9.376 6.888 -3.511 1.00 70.38 181 GLN A N 1
ATOM 1510 C CA . GLN A 1 181 ? 10.328 6.252 -4.423 1.00 70.38 181 GLN A CA 1
ATOM 1511 C C . GLN A 1 181 ? 9.753 6.051 -5.825 1.00 70.38 181 GLN A C 1
ATOM 1513 O O . GLN A 1 181 ? 10.516 5.744 -6.742 1.00 70.38 181 GLN A O 1
ATOM 1518 N N . LEU A 1 182 ? 8.439 6.219 -6.005 1.00 76.50 182 LEU A N 1
ATOM 1519 C CA . LEU A 1 182 ? 7.770 5.888 -7.249 1.00 76.50 182 LEU A CA 1
ATOM 1520 C C . LEU A 1 182 ? 6.657 6.873 -7.590 1.00 76.50 182 LEU A C 1
ATOM 1522 O O . LEU A 1 182 ? 5.604 6.892 -6.967 1.00 76.50 182 LEU A O 1
ATOM 1526 N N . SER A 1 183 ? 6.858 7.619 -8.670 1.00 72.94 183 SER A N 1
ATOM 1527 C CA . SER A 1 183 ? 5.791 8.382 -9.312 1.00 72.94 183 SER A CA 1
ATOM 1528 C C . SER A 1 183 ? 5.664 7.956 -10.766 1.00 72.94 183 SER A C 1
ATOM 1530 O O . SER A 1 183 ? 6.661 7.624 -11.406 1.00 72.94 183 SER A O 1
ATOM 1532 N N . ASN A 1 184 ? 4.437 7.966 -11.285 1.00 78.19 184 ASN A N 1
ATOM 1533 C CA . ASN A 1 184 ? 4.133 7.843 -12.711 1.00 78.19 184 ASN A CA 1
ATOM 1534 C C . ASN A 1 184 ? 4.661 6.559 -13.377 1.00 78.19 184 ASN A C 1
ATOM 1536 O O . ASN A 1 184 ? 5.140 6.589 -14.517 1.00 78.19 184 ASN A O 1
ATOM 1540 N N . TYR A 1 185 ? 4.598 5.419 -12.681 1.00 85.19 185 TYR A N 1
ATOM 1541 C CA . TYR A 1 185 ? 5.014 4.151 -13.281 1.00 85.19 185 TYR A CA 1
ATOM 1542 C C . TYR A 1 185 ? 4.056 3.717 -14.397 1.00 85.19 185 TYR A C 1
ATOM 1544 O O . TYR A 1 185 ? 2.847 3.929 -14.329 1.00 85.19 185 TYR A O 1
ATOM 1552 N N . ALA A 1 186 ? 4.598 3.085 -15.439 1.00 85.62 186 ALA A N 1
ATOM 1553 C CA . ALA A 1 186 ? 3.815 2.687 -16.611 1.00 85.62 186 ALA A CA 1
ATOM 1554 C C . ALA A 1 186 ? 3.156 1.312 -16.476 1.00 85.62 186 ALA A C 1
ATOM 1556 O O . ALA A 1 186 ? 2.153 1.044 -17.138 1.00 85.62 186 ALA A O 1
ATOM 1557 N N . LYS A 1 187 ? 3.745 0.417 -15.677 1.00 88.56 187 LYS A N 1
ATOM 1558 C CA . LYS A 1 187 ? 3.247 -0.945 -15.460 1.00 88.56 187 LYS A CA 1
ATOM 1559 C C . LYS A 1 187 ? 3.878 -1.576 -14.221 1.00 88.56 187 LYS A C 1
ATOM 1561 O O . LYS A 1 187 ? 5.024 -1.272 -13.890 1.00 88.56 187 LYS A O 1
ATOM 1566 N N . MET A 1 188 ? 3.140 -2.481 -13.584 1.00 90.38 188 MET A N 1
ATOM 1567 C CA . MET A 1 188 ? 3.633 -3.354 -12.523 1.00 90.38 188 MET A CA 1
ATOM 1568 C C . MET A 1 188 ? 3.308 -4.810 -12.867 1.00 90.38 188 MET A C 1
ATOM 1570 O O . MET A 1 188 ? 2.216 -5.115 -13.344 1.00 90.38 188 MET A O 1
ATOM 1574 N N . LEU A 1 189 ? 4.266 -5.702 -12.641 1.00 91.62 189 LEU A N 1
ATOM 1575 C CA . LEU A 1 189 ? 4.123 -7.147 -12.798 1.00 91.62 189 LEU A CA 1
ATOM 1576 C C . LEU A 1 189 ? 4.476 -7.822 -11.481 1.00 91.62 189 LEU A C 1
ATOM 1578 O O . LEU A 1 189 ? 5.425 -7.412 -10.817 1.00 91.62 189 LEU A O 1
ATOM 1582 N N . ILE A 1 190 ? 3.752 -8.877 -11.122 1.00 90.94 190 ILE A N 1
ATOM 1583 C CA . ILE A 1 190 ? 3.947 -9.570 -9.847 1.00 90.94 190 ILE A CA 1
ATOM 1584 C C . ILE A 1 190 ? 4.419 -10.996 -10.105 1.00 90.94 190 ILE A C 1
ATOM 1586 O O . ILE A 1 190 ? 3.760 -11.756 -10.815 1.00 90.94 190 ILE A O 1
ATOM 1590 N N . ASP A 1 191 ? 5.546 -11.359 -9.493 1.00 89.69 191 ASP A N 1
ATOM 1591 C CA . ASP A 1 191 ? 6.107 -12.708 -9.482 1.00 89.69 191 ASP A CA 1
ATOM 1592 C C . ASP A 1 191 ? 6.046 -13.266 -8.053 1.00 89.69 191 ASP A C 1
ATOM 1594 O O . ASP A 1 191 ? 6.922 -13.048 -7.209 1.00 89.69 191 ASP A O 1
ATOM 1598 N N . LYS A 1 192 ? 4.956 -13.989 -7.788 1.00 83.25 192 LYS A N 1
ATOM 1599 C CA . LYS A 1 192 ? 4.653 -14.571 -6.475 1.00 83.25 192 LYS A CA 1
ATOM 1600 C C . LYS A 1 192 ? 5.672 -15.640 -6.079 1.00 83.25 192 LYS A C 1
ATOM 1602 O O . LYS A 1 192 ? 6.049 -15.723 -4.916 1.00 83.25 192 LYS A O 1
ATOM 1607 N N . GLU A 1 193 ? 6.146 -16.436 -7.038 1.00 85.94 193 GLU A N 1
ATOM 1608 C CA . GLU A 1 193 ? 7.105 -17.515 -6.773 1.00 85.94 193 GLU A CA 1
ATOM 1609 C C . GLU A 1 193 ? 8.466 -16.958 -6.354 1.00 85.94 193 GLU A C 1
ATOM 1611 O O . GLU A 1 193 ? 9.124 -17.504 -5.466 1.00 85.94 193 GLU A O 1
ATOM 1616 N N . LYS A 1 194 ? 8.878 -15.837 -6.955 1.00 88.44 194 LYS A N 1
ATOM 1617 C CA . LYS A 1 194 ? 10.138 -15.168 -6.612 1.00 88.44 194 LYS A CA 1
ATOM 1618 C C . LYS A 1 194 ? 10.028 -14.168 -5.465 1.00 88.44 194 LYS A C 1
ATOM 1620 O O . LYS A 1 194 ? 11.065 -13.600 -5.107 1.00 88.44 194 LYS A O 1
ATOM 1625 N N . LYS A 1 195 ? 8.833 -13.966 -4.888 1.00 92.19 195 LYS A N 1
ATOM 1626 C CA . LYS A 1 195 ? 8.558 -12.933 -3.870 1.00 92.19 195 LYS A CA 1
ATOM 1627 C C . LYS A 1 195 ? 9.024 -11.558 -4.353 1.00 92.19 195 LYS A C 1
ATOM 1629 O O . LYS A 1 195 ? 9.809 -10.869 -3.692 1.00 92.19 195 LYS A O 1
ATOM 1634 N N . ALA A 1 196 ? 8.638 -11.228 -5.580 1.00 93.38 196 ALA A N 1
ATOM 1635 C CA . ALA A 1 196 ? 9.140 -10.063 -6.281 1.00 93.38 196 ALA A CA 1
ATOM 1636 C C . ALA A 1 196 ? 8.051 -9.386 -7.109 1.00 93.38 196 ALA A C 1
ATOM 1638 O O . ALA A 1 196 ? 7.039 -9.983 -7.481 1.00 93.38 196 ALA A O 1
ATOM 1639 N N . PHE A 1 197 ? 8.297 -8.128 -7.440 1.00 93.50 197 PHE A N 1
ATOM 1640 C CA . PHE A 1 197 ? 7.522 -7.391 -8.423 1.00 93.50 197 PHE A CA 1
ATOM 1641 C C . PHE A 1 197 ? 8.451 -6.589 -9.327 1.00 93.50 197 PHE A C 1
ATOM 1643 O O . PHE A 1 197 ? 9.550 -6.205 -8.932 1.00 93.50 197 PHE A O 1
ATOM 1650 N N . ILE A 1 198 ? 8.019 -6.367 -10.562 1.00 93.75 198 ILE A N 1
ATOM 1651 C CA . ILE A 1 198 ? 8.723 -5.544 -11.540 1.00 93.75 198 ILE A CA 1
ATOM 1652 C C . ILE A 1 198 ? 7.902 -4.287 -11.761 1.00 93.75 198 ILE A C 1
ATOM 1654 O O . ILE A 1 198 ? 6.698 -4.375 -11.998 1.00 93.75 198 ILE A O 1
ATOM 1658 N N . ILE A 1 199 ? 8.560 -3.134 -11.715 1.00 92.31 199 ILE A N 1
ATOM 1659 C CA . ILE A 1 199 ? 7.963 -1.842 -12.035 1.00 92.31 199 ILE A CA 1
ATOM 1660 C C . ILE A 1 199 ? 8.692 -1.233 -13.226 1.00 92.31 199 ILE A C 1
ATOM 1662 O O . ILE A 1 199 ? 9.918 -1.305 -13.330 1.00 92.31 199 ILE A O 1
ATOM 1666 N N . TYR A 1 200 ? 7.915 -0.629 -14.119 1.00 91.31 200 TYR A N 1
ATOM 1667 C CA . TYR A 1 200 ? 8.415 0.191 -15.214 1.00 91.31 200 TYR A CA 1
ATOM 1668 C C . TYR A 1 200 ? 8.366 1.657 -14.792 1.00 91.31 200 TYR A C 1
ATOM 1670 O O . TYR A 1 200 ? 7.340 2.324 -14.935 1.00 91.31 200 TYR A O 1
ATOM 1678 N N . GLU A 1 201 ? 9.465 2.118 -14.201 1.00 89.56 201 GLU A N 1
ATOM 1679 C CA . GLU A 1 201 ? 9.581 3.427 -13.548 1.00 89.56 201 GLU A CA 1
ATOM 1680 C C . GLU A 1 201 ? 10.075 4.477 -14.536 1.00 89.56 201 GLU A C 1
ATOM 1682 O O . GLU A 1 201 ? 10.993 4.177 -15.309 1.00 89.56 201 GLU A O 1
ATOM 1687 N N . PRO A 1 202 ? 9.533 5.703 -14.517 1.00 86.38 202 PRO A N 1
ATOM 1688 C CA . PRO A 1 202 ? 10.084 6.773 -15.325 1.00 86.38 202 PRO A CA 1
ATOM 1689 C C . PRO A 1 202 ? 11.492 7.123 -14.842 1.00 86.38 202 PRO A C 1
ATOM 1691 O O . PRO A 1 202 ? 11.786 7.113 -13.645 1.00 86.38 202 PRO A O 1
ATOM 1694 N N . TYR A 1 203 ? 12.375 7.459 -15.774 1.00 83.69 203 TYR A N 1
ATOM 1695 C CA . TYR A 1 203 ? 13.690 7.993 -15.447 1.00 83.69 203 TYR A CA 1
ATOM 1696 C C . TYR A 1 203 ? 14.117 9.037 -16.474 1.00 83.69 203 TYR A C 1
ATOM 1698 O O . TYR A 1 203 ? 13.739 8.979 -17.643 1.00 83.69 203 TYR A O 1
ATOM 1706 N N . GLU A 1 204 ? 14.949 9.979 -16.037 1.00 76.56 204 GLU A N 1
ATOM 1707 C CA . GLU A 1 204 ? 15.612 10.907 -16.946 1.00 76.56 204 GLU A CA 1
ATOM 1708 C C . GLU A 1 204 ? 16.876 10.243 -17.512 1.00 76.56 204 GLU A C 1
ATOM 1710 O O . GLU A 1 204 ? 17.822 9.952 -16.763 1.00 76.56 204 GLU A O 1
ATOM 1715 N N . PRO A 1 205 ? 16.930 9.954 -18.823 1.00 69.94 205 PRO A N 1
ATOM 1716 C CA . PRO A 1 205 ? 18.109 9.357 -19.422 1.00 69.94 205 PRO A CA 1
ATOM 1717 C C . PRO A 1 205 ? 19.263 10.364 -19.477 1.00 69.94 205 PRO A C 1
ATOM 1719 O O . PRO A 1 205 ? 19.099 11.525 -19.843 1.00 69.94 205 PRO A O 1
ATOM 1722 N N . LYS A 1 206 ? 20.480 9.903 -19.174 1.00 66.94 206 LYS A N 1
ATOM 1723 C CA . LYS A 1 206 ? 21.695 10.695 -19.407 1.00 66.94 206 LYS A CA 1
ATOM 1724 C C . LYS A 1 206 ? 22.020 10.679 -20.907 1.00 66.94 206 LYS A C 1
ATOM 1726 O O . LYS A 1 206 ? 22.388 9.629 -21.427 1.00 66.94 206 LYS A O 1
ATOM 1731 N N . GLY A 1 207 ? 21.905 11.818 -21.596 1.00 65.38 207 GLY A N 1
ATOM 1732 C CA . GLY A 1 207 ? 22.292 11.972 -23.008 1.00 65.38 207 GLY A CA 1
ATOM 1733 C C . GLY A 1 207 ? 21.358 12.877 -23.820 1.00 65.38 207 GLY A C 1
ATOM 1734 O O . GLY A 1 207 ? 20.439 13.477 -23.273 1.00 65.38 207 GLY A O 1
ATOM 1735 N N . ASN A 1 208 ? 21.581 12.955 -25.138 1.00 59.78 208 ASN A N 1
ATOM 1736 C CA . ASN A 1 208 ? 20.733 13.708 -26.075 1.00 59.78 208 ASN A CA 1
ATOM 1737 C C . ASN A 1 208 ? 19.465 12.915 -26.426 1.00 59.78 208 ASN A C 1
ATOM 1739 O O . ASN A 1 208 ? 19.300 12.461 -27.558 1.00 59.78 208 ASN A O 1
ATOM 1743 N N . TYR A 1 209 ? 18.582 12.724 -25.450 1.00 61.22 209 TYR A N 1
ATOM 1744 C CA . TYR A 1 209 ? 17.243 12.206 -25.710 1.00 61.22 209 TYR A CA 1
ATOM 1745 C C . TYR A 1 209 ? 16.280 13.369 -25.962 1.00 61.22 209 TYR A C 1
ATOM 1747 O O . TYR A 1 209 ? 16.444 14.438 -25.367 1.00 61.22 209 TYR A O 1
ATOM 1755 N N . PRO A 1 210 ? 15.274 13.202 -26.837 1.00 61.31 210 PRO A N 1
ATOM 1756 C CA . PRO A 1 210 ? 14.266 14.230 -27.022 1.00 61.31 210 PRO A CA 1
ATOM 1757 C C . PRO A 1 210 ? 13.546 14.470 -25.691 1.00 61.31 210 PRO A C 1
ATOM 1759 O O . PRO A 1 210 ? 12.941 13.553 -25.143 1.00 61.31 210 PRO A O 1
ATOM 1762 N N . ALA A 1 211 ? 13.584 15.707 -25.187 1.00 58.94 211 ALA A N 1
ATOM 1763 C CA . ALA A 1 211 ? 13.045 16.080 -23.872 1.00 58.94 211 ALA A CA 1
ATOM 1764 C C . ALA A 1 211 ? 11.533 15.810 -23.690 1.00 58.94 211 ALA A C 1
ATOM 1766 O O . ALA A 1 211 ? 11.013 15.942 -22.590 1.00 58.94 211 ALA A O 1
ATOM 1767 N N . HIS A 1 212 ? 10.823 15.449 -24.763 1.00 63.72 212 HIS A N 1
ATOM 1768 C CA . HIS A 1 212 ? 9.386 15.176 -24.775 1.00 63.72 212 HIS A CA 1
ATOM 1769 C C . HIS A 1 212 ? 9.028 13.681 -24.711 1.00 63.72 212 HIS A C 1
ATOM 1771 O O . HIS A 1 212 ? 7.845 13.355 -24.681 1.00 63.72 212 HIS A O 1
ATOM 1777 N N . VAL A 1 213 ? 10.007 12.768 -24.711 1.00 70.12 213 VAL A N 1
ATOM 1778 C CA . VAL A 1 213 ? 9.742 11.323 -24.646 1.00 70.12 213 VAL A CA 1
ATOM 1779 C C . VAL A 1 213 ? 10.066 10.808 -23.249 1.00 70.12 213 VAL A C 1
ATOM 1781 O O . VAL A 1 213 ? 11.236 10.725 -22.876 1.00 70.12 213 VAL A O 1
ATOM 1784 N N . LEU A 1 214 ? 9.032 10.429 -22.491 1.00 77.12 214 LEU A N 1
ATOM 1785 C CA . LEU A 1 214 ? 9.215 9.729 -21.220 1.00 77.12 214 LEU A CA 1
ATOM 1786 C C . LEU A 1 214 ? 9.885 8.372 -21.478 1.00 77.12 214 LEU A C 1
ATOM 1788 O O . LEU A 1 214 ? 9.445 7.610 -22.343 1.00 77.12 214 LEU A O 1
ATOM 1792 N N . GLN A 1 215 ? 10.944 8.080 -20.729 1.00 87.62 215 GLN A N 1
ATOM 1793 C CA . GLN A 1 215 ? 11.673 6.817 -20.797 1.00 87.62 215 GLN A CA 1
ATOM 1794 C C . GLN A 1 215 ? 11.457 6.031 -19.511 1.00 87.62 215 GLN A C 1
ATOM 1796 O O . GLN A 1 215 ? 11.365 6.611 -18.427 1.00 87.62 215 GLN A O 1
ATOM 1801 N N . TYR A 1 216 ? 11.417 4.709 -19.636 1.00 90.12 216 TYR A N 1
ATOM 1802 C CA . TYR A 1 216 ? 11.160 3.798 -18.533 1.00 90.12 216 TYR A CA 1
ATOM 1803 C C . TYR A 1 216 ? 12.320 2.831 -18.311 1.00 90.12 216 TYR A C 1
ATOM 1805 O O . TYR A 1 216 ? 12.942 2.323 -19.250 1.00 90.12 216 TYR A O 1
ATOM 1813 N N . ALA A 1 217 ? 12.599 2.569 -17.040 1.00 92.19 217 ALA A N 1
ATOM 1814 C CA . ALA A 1 217 ? 13.501 1.522 -16.602 1.00 92.19 217 ALA A CA 1
ATOM 1815 C C . ALA A 1 217 ? 12.688 0.335 -16.090 1.00 92.19 217 ALA A C 1
ATOM 1817 O O . ALA A 1 217 ? 11.727 0.506 -15.346 1.00 92.19 217 ALA A O 1
ATOM 1818 N N . GLU A 1 218 ? 13.101 -0.873 -16.462 1.00 94.44 218 GLU A N 1
ATOM 1819 C CA . GLU A 1 218 ? 12.589 -2.101 -15.868 1.00 94.44 218 GLU A CA 1
ATOM 1820 C C . GLU A 1 218 ? 13.346 -2.367 -14.567 1.00 94.44 218 GLU A C 1
ATOM 1822 O O . GLU A 1 218 ? 14.570 -2.552 -14.569 1.00 94.44 218 GLU A O 1
ATOM 1827 N N . VAL A 1 219 ? 12.624 -2.362 -13.451 1.00 94.69 219 VAL A N 1
ATOM 1828 C CA . VAL A 1 219 ? 13.195 -2.443 -12.108 1.00 94.69 219 VAL A CA 1
ATOM 1829 C C . VAL A 1 219 ? 12.542 -3.585 -11.349 1.00 94.69 219 VAL A C 1
ATOM 1831 O O . VAL A 1 219 ? 11.330 -3.606 -11.168 1.00 94.69 219 VAL A O 1
ATOM 1834 N N . GLU A 1 220 ? 13.355 -4.532 -10.893 1.00 95.44 220 GLU A N 1
ATOM 1835 C CA . GLU A 1 220 ? 12.926 -5.614 -10.013 1.00 95.44 220 GLU A CA 1
ATOM 1836 C C . GLU A 1 220 ? 13.034 -5.172 -8.553 1.00 95.44 220 GLU A C 1
ATOM 1838 O O . GLU A 1 220 ? 14.054 -4.632 -8.118 1.00 95.44 220 GLU A O 1
ATOM 1843 N N . TYR A 1 221 ? 11.989 -5.468 -7.795 1.00 94.81 221 TYR A N 1
ATOM 1844 C CA . TYR A 1 221 ? 11.921 -5.354 -6.351 1.00 94.81 221 TYR A CA 1
ATOM 1845 C C . TYR A 1 221 ? 11.755 -6.741 -5.771 1.00 94.81 221 TYR A C 1
ATOM 1847 O O . TYR A 1 221 ? 10.699 -7.358 -5.903 1.00 94.81 221 TYR A O 1
ATOM 1855 N N . LYS A 1 222 ? 12.812 -7.245 -5.141 1.00 94.94 222 LYS A N 1
ATOM 1856 C CA . LYS A 1 222 ? 12.837 -8.601 -4.597 1.00 94.94 222 LYS A CA 1
ATOM 1857 C C . LYS A 1 222 ? 12.929 -8.569 -3.083 1.00 94.94 222 LYS A C 1
ATOM 1859 O O . LYS A 1 222 ? 13.740 -7.829 -2.531 1.00 94.94 222 LYS A O 1
ATOM 1864 N N . TRP A 1 223 ? 12.122 -9.387 -2.418 1.00 94.75 223 TRP A N 1
ATOM 1865 C CA . TRP A 1 223 ? 12.154 -9.503 -0.967 1.00 94.75 223 TRP A CA 1
ATOM 1866 C C . TRP A 1 223 ? 13.527 -9.968 -0.451 1.00 94.75 223 TRP A C 1
ATOM 1868 O O . TRP A 1 223 ? 14.070 -10.978 -0.908 1.00 94.75 223 TRP A O 1
ATOM 1878 N N . ASP A 1 224 ? 14.075 -9.241 0.525 1.00 93.44 224 ASP A N 1
ATOM 1879 C CA . ASP A 1 224 ? 15.267 -9.616 1.287 1.00 93.44 224 ASP A CA 1
ATOM 1880 C C . ASP A 1 224 ? 14.860 -10.018 2.712 1.00 93.44 224 ASP A C 1
ATOM 1882 O O . ASP A 1 224 ? 14.511 -9.178 3.545 1.00 93.44 224 ASP A O 1
ATOM 1886 N N . ASP A 1 225 ? 14.951 -11.317 3.016 1.00 90.19 225 ASP A N 1
ATOM 1887 C CA . ASP A 1 225 ? 14.569 -11.876 4.318 1.00 90.19 225 ASP A CA 1
ATOM 1888 C C . ASP A 1 225 ? 15.381 -11.333 5.500 1.00 90.19 225 ASP A C 1
ATOM 1890 O O . ASP A 1 225 ? 14.873 -11.311 6.625 1.00 90.19 225 ASP A O 1
ATOM 1894 N N . LYS A 1 226 ? 16.633 -10.913 5.273 1.00 90.75 226 LYS A N 1
ATOM 1895 C CA . LYS A 1 226 ? 17.505 -10.382 6.329 1.00 90.75 226 LYS A CA 1
ATOM 1896 C C . LYS A 1 226 ? 17.167 -8.932 6.632 1.00 90.75 226 LYS A C 1
ATOM 1898 O O . LYS A 1 226 ? 17.157 -8.541 7.795 1.00 90.75 226 LYS A O 1
ATOM 1903 N N . LYS A 1 227 ? 16.917 -8.136 5.591 1.00 89.69 227 LYS A N 1
ATOM 1904 C CA . LYS A 1 227 ? 16.595 -6.709 5.726 1.00 89.69 227 LYS A CA 1
ATOM 1905 C C . LYS A 1 227 ? 15.110 -6.447 5.971 1.00 89.69 227 LYS A C 1
ATOM 1907 O O . LYS A 1 227 ? 14.778 -5.332 6.359 1.00 89.69 227 LYS A O 1
ATOM 1912 N N . LYS A 1 228 ? 14.251 -7.452 5.751 1.00 88.88 228 LYS A N 1
ATOM 1913 C CA . LYS A 1 228 ? 12.788 -7.370 5.874 1.00 88.88 228 LYS A CA 1
ATOM 1914 C C . LYS A 1 228 ? 12.203 -6.231 5.037 1.00 88.88 228 LYS A C 1
ATOM 1916 O O . LYS A 1 228 ? 11.450 -5.406 5.538 1.00 88.88 228 LYS A O 1
ATOM 1921 N N . ARG A 1 229 ? 12.616 -6.155 3.769 1.00 90.31 229 ARG A N 1
ATOM 1922 C CA . ARG A 1 229 ? 12.152 -5.154 2.795 1.00 90.31 229 ARG A CA 1
ATOM 1923 C C . ARG A 1 229 ? 12.411 -5.616 1.365 1.00 90.31 229 ARG A C 1
ATOM 1925 O O . ARG A 1 229 ? 13.212 -6.525 1.141 1.00 90.31 229 ARG A O 1
ATOM 1932 N N . TYR A 1 230 ? 11.779 -4.951 0.405 1.00 91.88 230 TYR A N 1
ATOM 1933 C CA . TYR A 1 230 ? 12.046 -5.164 -1.013 1.00 91.88 230 TYR A CA 1
ATOM 1934 C C . TYR A 1 230 ? 13.298 -4.396 -1.449 1.00 91.88 230 TYR A C 1
ATOM 1936 O O . TYR A 1 230 ? 13.395 -3.181 -1.283 1.00 91.88 230 TYR A O 1
ATOM 1944 N N . GLU A 1 231 ? 14.277 -5.106 -2.001 1.00 92.81 231 GLU A N 1
ATOM 1945 C CA . GLU A 1 231 ? 15.507 -4.520 -2.522 1.00 92.81 231 GLU A CA 1
ATOM 1946 C C . GLU A 1 231 ? 15.375 -4.256 -4.021 1.00 92.81 231 GLU A C 1
ATOM 1948 O O . GLU A 1 231 ? 14.958 -5.117 -4.798 1.00 92.81 231 GLU A O 1
ATOM 1953 N N . ARG A 1 232 ? 15.762 -3.042 -4.409 1.00 92.94 232 ARG A N 1
ATOM 1954 C CA . ARG A 1 232 ? 15.647 -2.524 -5.768 1.00 92.94 232 ARG A CA 1
ATOM 1955 C C . ARG A 1 232 ? 16.830 -2.950 -6.634 1.00 92.94 232 ARG A C 1
ATOM 1957 O O . ARG A 1 232 ? 17.984 -2.715 -6.273 1.00 92.94 232 ARG A O 1
ATOM 1964 N N . LYS A 1 233 ? 16.558 -3.457 -7.835 1.00 94.25 233 LYS A N 1
ATOM 1965 C CA . LYS A 1 233 ? 17.560 -3.772 -8.859 1.00 94.25 233 LYS A CA 1
ATOM 1966 C C . LYS A 1 233 ? 17.069 -3.349 -10.242 1.00 94.25 233 LYS A C 1
ATOM 1968 O O . LYS A 1 233 ? 16.136 -3.927 -10.787 1.00 94.25 233 LYS A O 1
ATOM 1973 N N . LYS A 1 234 ? 17.750 -2.380 -10.859 1.00 94.38 234 LYS A N 1
ATOM 1974 C CA . LYS A 1 234 ? 17.504 -2.029 -12.266 1.00 94.38 234 LYS A CA 1
ATOM 1975 C C . LYS A 1 234 ? 17.974 -3.173 -13.171 1.00 94.38 234 LYS A C 1
ATOM 1977 O O . LYS A 1 234 ? 19.131 -3.583 -13.073 1.00 94.38 234 LYS A O 1
ATOM 1982 N N . LEU A 1 235 ? 17.091 -3.669 -14.033 1.00 94.50 235 LEU A N 1
ATOM 1983 C CA . LEU A 1 235 ? 17.374 -4.748 -14.982 1.00 94.50 235 LEU A CA 1
ATOM 1984 C C . LEU A 1 235 ? 17.816 -4.199 -16.340 1.00 94.50 235 LEU A C 1
ATOM 1986 O O . LEU A 1 235 ? 18.832 -4.632 -16.877 1.00 94.50 235 LEU A O 1
ATOM 1990 N N . ARG A 1 236 ? 17.071 -3.224 -16.870 1.00 93.31 236 ARG A N 1
ATOM 1991 C CA . ARG A 1 236 ? 17.381 -2.505 -18.115 1.00 93.31 236 ARG A CA 1
ATOM 1992 C C . ARG A 1 236 ? 16.702 -1.139 -18.136 1.00 93.31 236 ARG A C 1
ATOM 1994 O O . ARG A 1 236 ? 15.818 -0.874 -17.326 1.00 93.31 236 ARG A O 1
ATOM 2001 N N . ASP A 1 237 ? 17.121 -0.284 -19.054 1.00 91.81 237 ASP A N 1
ATOM 2002 C CA . ASP A 1 237 ? 16.537 1.029 -19.313 1.00 91.81 237 ASP A CA 1
ATOM 2003 C C . ASP A 1 237 ? 16.424 1.292 -20.825 1.00 91.81 237 ASP A C 1
ATOM 2005 O O . ASP A 1 237 ? 16.709 0.405 -21.632 1.00 91.81 237 ASP A O 1
ATOM 2009 N N . GLY A 1 238 ? 15.930 2.471 -21.201 1.00 87.44 238 GLY A N 1
ATOM 2010 C CA . GLY A 1 238 ? 15.732 2.880 -22.595 1.00 87.44 238 GLY A CA 1
ATOM 2011 C C . GLY A 1 238 ? 14.423 2.394 -23.213 1.00 87.44 238 GLY A C 1
ATOM 2012 O O . GLY A 1 238 ? 14.352 2.258 -24.432 1.00 87.44 238 GLY A O 1
ATOM 2013 N N . LEU A 1 239 ? 13.415 2.075 -22.393 1.00 89.56 239 LEU A N 1
ATOM 2014 C CA . LEU A 1 239 ? 12.106 1.635 -22.871 1.00 89.56 239 LEU A CA 1
ATOM 2015 C C . LEU A 1 239 ? 11.187 2.836 -23.094 1.00 89.56 239 LEU A C 1
ATOM 2017 O O . LEU A 1 239 ? 11.024 3.677 -22.209 1.00 89.56 239 LEU A O 1
ATOM 2021 N N . THR A 1 240 ? 10.517 2.877 -24.240 1.00 88.88 240 THR A N 1
ATOM 2022 C CA . THR A 1 240 ? 9.388 3.788 -24.462 1.00 88.88 240 THR A CA 1
ATOM 2023 C C . THR A 1 240 ? 8.112 3.239 -23.819 1.00 88.88 240 THR A C 1
ATOM 2025 O O . THR A 1 240 ? 8.034 2.058 -23.469 1.00 88.88 240 THR A O 1
ATOM 2028 N N . TYR A 1 241 ? 7.070 4.068 -23.696 1.00 85.88 241 TYR A N 1
ATOM 2029 C CA . TYR A 1 241 ? 5.755 3.588 -23.249 1.00 85.88 241 TYR A CA 1
ATOM 2030 C C . TYR A 1 241 ? 5.225 2.447 -24.138 1.00 85.88 241 TYR A C 1
ATOM 2032 O O . TYR A 1 241 ? 4.717 1.449 -23.630 1.00 85.88 241 TYR A O 1
ATOM 2040 N N . GLU A 1 242 ? 5.410 2.548 -25.458 1.00 88.25 242 GLU A N 1
ATOM 2041 C CA . GLU A 1 242 ? 4.986 1.527 -26.424 1.00 88.25 242 GLU A CA 1
ATOM 2042 C C . GLU A 1 242 ? 5.717 0.193 -26.230 1.00 88.25 242 GLU A C 1
ATOM 2044 O O . GLU A 1 242 ? 5.122 -0.872 -26.414 1.00 88.25 242 GLU A O 1
ATOM 2049 N N . ASP A 1 243 ? 6.997 0.232 -25.849 1.00 91.06 243 ASP A N 1
ATOM 2050 C CA . ASP A 1 243 ? 7.753 -0.974 -25.509 1.00 91.06 243 ASP A CA 1
ATOM 2051 C C . ASP A 1 243 ? 7.177 -1.632 -24.256 1.00 91.06 243 ASP A C 1
ATOM 2053 O O . ASP A 1 243 ? 6.930 -2.838 -24.254 1.00 91.06 243 ASP A O 1
ATOM 2057 N N . VAL A 1 244 ? 6.892 -0.839 -23.215 1.00 89.69 244 VAL A N 1
ATOM 2058 C CA . VAL A 1 244 ? 6.287 -1.325 -21.963 1.00 89.69 244 VAL A CA 1
ATOM 2059 C C . VAL A 1 244 ? 4.900 -1.927 -22.207 1.00 89.69 244 VAL A C 1
ATOM 2061 O O . VAL A 1 244 ? 4.574 -2.983 -21.659 1.00 89.69 244 VAL A O 1
ATOM 2064 N N . GLU A 1 245 ? 4.085 -1.316 -23.069 1.00 86.75 245 GLU A N 1
ATOM 2065 C CA . GLU A 1 245 ? 2.752 -1.824 -23.406 1.00 86.75 245 GLU A CA 1
ATOM 2066 C C . GLU A 1 245 ? 2.760 -3.184 -24.109 1.00 86.75 245 GLU A C 1
ATOM 2068 O O . GLU A 1 245 ? 1.765 -3.909 -24.026 1.00 86.75 245 GLU A O 1
ATOM 2073 N N . LYS A 1 246 ? 3.839 -3.525 -24.821 1.00 88.94 246 LYS A N 1
ATOM 2074 C CA . LYS A 1 246 ? 3.988 -4.815 -25.514 1.00 88.94 246 LYS A CA 1
ATOM 2075 C C . LYS A 1 246 ? 4.416 -5.940 -24.573 1.00 88.94 246 LYS A C 1
ATOM 2077 O O . LYS A 1 246 ? 4.268 -7.107 -24.921 1.00 88.94 246 LYS A O 1
ATOM 2082 N N . ILE A 1 247 ? 4.929 -5.623 -23.386 1.00 87.00 247 ILE A N 1
ATOM 2083 C CA . ILE A 1 247 ? 5.370 -6.634 -22.423 1.00 87.00 247 ILE A CA 1
ATOM 2084 C C . ILE A 1 247 ? 4.147 -7.370 -21.871 1.00 87.00 247 ILE A C 1
ATOM 2086 O O . ILE A 1 247 ? 3.269 -6.751 -21.272 1.00 87.00 247 ILE A O 1
ATOM 2090 N N . ASN A 1 248 ? 4.107 -8.695 -22.025 1.00 67.50 248 ASN A N 1
ATOM 2091 C CA . ASN A 1 248 ? 3.016 -9.575 -21.581 1.00 67.50 248 ASN A CA 1
ATOM 2092 C C . ASN A 1 248 ? 1.638 -9.289 -22.228 1.00 67.50 248 ASN A C 1
ATOM 2094 O O . ASN A 1 248 ? 0.612 -9.539 -21.592 1.00 67.50 248 ASN A O 1
ATOM 2098 N N . LYS A 1 249 ? 1.615 -8.754 -23.460 1.00 59.69 249 LYS A N 1
ATOM 2099 C CA . LYS A 1 249 ? 0.508 -8.956 -24.418 1.00 59.69 249 LYS A CA 1
ATOM 2100 C C . LYS A 1 249 ? 0.754 -10.248 -25.192 1.00 59.69 249 LYS A C 1
ATOM 2102 O O . LYS A 1 249 ? -0.249 -10.922 -25.503 1.00 59.69 249 LYS A O 1
#